Protein AF-A0A7J8T9L4-F1 (afdb_monomer_lite)

Structure (mmCIF, N/CA/C/O backbone):
data_AF-A0A7J8T9L4-F1
#
_entry.id   AF-A0A7J8T9L4-F1
#
loop_
_atom_site.group_PDB
_atom_site.id
_atom_site.type_symbol
_atom_site.label_atom_id
_atom_site.label_alt_id
_atom_site.label_comp_id
_atom_site.label_asym_id
_atom_site.label_entity_id
_atom_site.label_seq_id
_atom_site.pdbx_PDB_ins_code
_atom_site.Cartn_x
_atom_site.Cartn_y
_atom_site.Cartn_z
_atom_site.occupancy
_atom_site.B_iso_or_equiv
_atom_site.auth_seq_id
_atom_site.auth_comp_id
_atom_site.auth_asym_id
_atom_site.auth_atom_id
_atom_site.pdbx_PDB_model_num
ATOM 1 N N . MET A 1 1 ? 13.903 -12.293 -11.396 1.00 93.44 1 MET A N 1
ATOM 2 C CA . MET A 1 1 ? 13.762 -11.472 -10.177 1.00 93.44 1 MET A CA 1
ATOM 3 C C . MET A 1 1 ? 14.971 -10.563 -10.094 1.00 93.44 1 MET A C 1
ATOM 5 O O . MET A 1 1 ? 16.052 -11.029 -10.428 1.00 93.44 1 MET A O 1
ATOM 9 N N . LEU A 1 2 ? 14.788 -9.309 -9.687 1.00 97.12 2 LEU A N 1
ATOM 10 C CA . LEU A 1 2 ? 15.861 -8.354 -9.431 1.00 97.12 2 LEU A CA 1
ATOM 11 C C . LEU A 1 2 ? 15.636 -7.756 -8.045 1.00 97.12 2 LEU A C 1
ATOM 13 O O . LEU A 1 2 ? 14.543 -7.277 -7.745 1.00 97.12 2 LEU A O 1
ATOM 17 N N . THR A 1 3 ? 16.683 -7.781 -7.230 1.00 96.69 3 THR A N 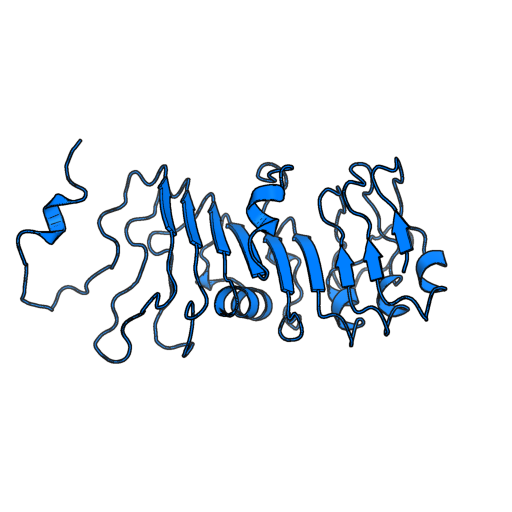1
ATOM 18 C CA . THR A 1 3 ? 16.685 -7.193 -5.895 1.00 96.69 3 THR A CA 1
ATOM 19 C C . THR A 1 3 ? 17.893 -6.285 -5.776 1.00 96.69 3 THR A C 1
ATOM 21 O O . THR A 1 3 ? 19.025 -6.741 -5.913 1.00 96.69 3 THR A O 1
ATOM 24 N N . ILE A 1 4 ? 17.635 -5.015 -5.498 1.00 95.06 4 ILE A N 1
ATOM 25 C CA . ILE A 1 4 ? 18.613 -4.025 -5.067 1.00 95.06 4 ILE A CA 1
ATOM 26 C C . ILE A 1 4 ? 18.181 -3.640 -3.655 1.00 95.06 4 ILE A C 1
ATOM 28 O O . ILE A 1 4 ? 17.033 -3.266 -3.437 1.00 95.06 4 ILE A O 1
ATOM 32 N N . ARG A 1 5 ? 19.051 -3.830 -2.668 1.00 89.19 5 ARG A N 1
ATOM 33 C CA . ARG A 1 5 ? 18.697 -3.632 -1.259 1.00 89.19 5 ARG A CA 1
ATOM 34 C C . ARG A 1 5 ? 19.859 -2.989 -0.532 1.00 89.19 5 ARG A C 1
ATOM 36 O O . ARG A 1 5 ? 21.004 -3.344 -0.810 1.00 89.19 5 ARG A O 1
ATOM 43 N N . ARG A 1 6 ? 19.567 -2.067 0.395 1.00 86.44 6 ARG A N 1
ATOM 44 C CA . ARG A 1 6 ? 20.582 -1.384 1.229 1.00 86.44 6 ARG A CA 1
ATOM 45 C C . ARG A 1 6 ? 21.739 -0.815 0.398 1.00 86.44 6 ARG A C 1
ATOM 47 O O . ARG A 1 6 ? 22.899 -0.909 0.777 1.00 86.44 6 ARG A O 1
ATOM 54 N N . SER A 1 7 ? 21.408 -0.305 -0.785 1.00 91.06 7 SER A N 1
ATOM 55 C CA . SER A 1 7 ? 22.370 0.246 -1.737 1.00 91.06 7 SER A CA 1
ATOM 56 C C . SER A 1 7 ? 22.242 1.762 -1.786 1.00 91.06 7 SER A C 1
ATOM 58 O O . SER A 1 7 ? 21.131 2.288 -1.737 1.00 91.06 7 SER A O 1
ATOM 60 N N . ASP A 1 8 ? 2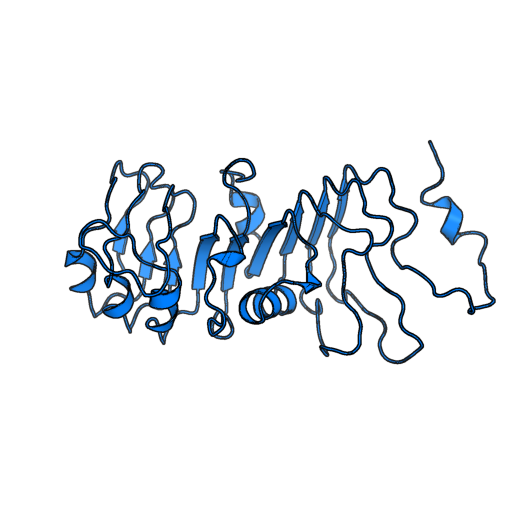3.370 2.442 -1.970 1.00 92.38 8 ASP A N 1
ATOM 61 C CA . ASP A 1 8 ? 23.483 3.904 -2.040 1.00 92.38 8 ASP A CA 1
ATOM 62 C C . ASP A 1 8 ? 23.097 4.484 -3.415 1.00 92.38 8 ASP A C 1
ATOM 64 O O . ASP A 1 8 ? 23.626 5.506 -3.849 1.00 92.38 8 ASP A O 1
ATOM 68 N N . ILE A 1 9 ? 22.185 3.818 -4.128 1.00 95.19 9 ILE A N 1
ATOM 69 C CA . ILE A 1 9 ? 21.701 4.302 -5.421 1.00 95.19 9 ILE A CA 1
ATOM 70 C C . ILE A 1 9 ? 20.824 5.540 -5.214 1.00 95.19 9 ILE A C 1
ATOM 72 O O . ILE A 1 9 ? 19.922 5.520 -4.384 1.00 95.19 9 ILE A O 1
ATOM 76 N N . ASP A 1 10 ? 21.078 6.599 -5.979 1.00 95.06 10 ASP A N 1
ATOM 77 C CA . ASP A 1 10 ? 20.258 7.821 -5.971 1.00 95.06 10 ASP A CA 1
ATOM 78 C C . ASP A 1 10 ? 19.175 7.793 -7.064 1.00 95.06 10 ASP A C 1
ATOM 80 O O . ASP A 1 10 ? 18.059 8.287 -6.883 1.00 95.06 10 ASP A O 1
ATOM 84 N N . ILE A 1 11 ? 19.486 7.132 -8.187 1.00 95.06 11 ILE A N 1
ATOM 85 C CA . ILE A 1 11 ? 18.633 7.047 -9.373 1.00 95.06 11 ILE A CA 1
ATOM 86 C C . ILE A 1 11 ? 18.512 5.589 -9.829 1.00 95.06 11 ILE A C 1
ATOM 88 O O . ILE A 1 11 ? 19.520 4.919 -10.061 1.00 95.06 11 ILE A O 1
ATOM 92 N N . LEU A 1 12 ? 17.283 5.108 -10.026 1.00 96.31 12 LEU A N 1
ATOM 93 C CA . LEU A 1 12 ? 17.000 3.887 -10.770 1.00 96.31 12 LEU A CA 1
ATOM 94 C C . LEU A 1 12 ? 17.011 4.214 -12.273 1.00 96.31 12 LEU A C 1
ATOM 96 O O . LEU A 1 12 ? 16.161 4.985 -12.745 1.00 96.31 12 LEU A O 1
ATOM 100 N N . PRO A 1 13 ? 17.965 3.666 -13.040 1.00 93.56 13 PRO A N 1
ATOM 101 C CA . PRO A 1 13 ? 18.197 4.086 -14.412 1.00 93.56 13 PRO A CA 1
ATOM 102 C C . PRO A 1 13 ? 17.180 3.455 -15.381 1.00 93.56 13 PRO A C 1
ATOM 104 O O . PRO A 1 13 ? 16.634 2.375 -15.133 1.00 93.56 13 PRO A O 1
ATOM 107 N N . LYS A 1 14 ? 16.926 4.119 -16.516 1.00 94.62 14 LYS A N 1
ATOM 108 C CA . LYS A 1 14 ? 15.930 3.700 -17.529 1.00 94.62 14 LYS A CA 1
ATOM 109 C C . LYS A 1 14 ? 16.208 2.317 -18.133 1.00 94.62 14 LYS A C 1
ATOM 111 O O . LYS A 1 14 ? 15.297 1.669 -18.652 1.00 94.62 14 LYS A O 1
ATOM 116 N N . GLU A 1 15 ? 17.457 1.866 -18.072 1.00 95.69 15 GLU A N 1
ATOM 117 C CA . GLU A 1 15 ? 17.949 0.574 -18.550 1.00 95.69 15 GLU A CA 1
ATOM 118 C C . GLU A 1 15 ? 17.289 -0.593 -17.807 1.00 95.69 15 GLU A C 1
ATOM 120 O O . GLU A 1 15 ? 17.109 -1.657 -18.396 1.00 95.69 15 GLU A O 1
ATOM 125 N N . ILE A 1 16 ? 16.811 -0.387 -16.572 1.00 96.25 16 ILE A N 1
ATOM 126 C CA . ILE A 1 16 ? 16.007 -1.385 -15.848 1.00 96.25 16 ILE A CA 1
ATOM 127 C C . ILE A 1 16 ? 14.759 -1.783 -16.645 1.00 96.25 16 ILE A C 1
ATOM 129 O O . ILE A 1 16 ? 14.372 -2.951 -16.638 1.00 96.25 16 ILE A O 1
ATOM 133 N N . GLY A 1 17 ? 14.184 -0.860 -17.423 1.00 95.12 17 GLY A N 1
ATOM 134 C CA . GLY A 1 17 ? 13.060 -1.147 -18.314 1.00 95.12 17 GLY A CA 1
ATOM 135 C C . GLY A 1 17 ? 13.384 -2.119 -19.460 1.00 95.12 17 GLY A C 1
ATOM 136 O O . GLY A 1 17 ? 12.472 -2.588 -20.130 1.00 95.12 17 GLY A O 1
ATOM 137 N N . GLN A 1 18 ? 14.656 -2.457 -19.709 1.00 96.94 18 GLN A N 1
ATOM 138 C CA . GLN A 1 18 ? 15.037 -3.490 -20.685 1.00 96.94 18 GLN A CA 1
ATOM 139 C C . GLN A 1 18 ? 14.824 -4.912 -20.145 1.00 96.94 18 GLN A C 1
ATOM 141 O O . GLN A 1 18 ? 14.785 -5.872 -20.917 1.00 96.94 18 GLN A O 1
ATOM 146 N N . LEU A 1 19 ? 14.631 -5.067 -18.832 1.00 97.38 19 LEU A N 1
ATOM 147 C CA . LEU A 1 19 ? 14.374 -6.349 -18.179 1.00 97.38 19 LEU A CA 1
ATOM 148 C C . LEU A 1 19 ? 12.906 -6.779 -18.357 1.00 97.38 19 LEU A C 1
ATOM 150 O O . LEU A 1 19 ? 12.202 -7.068 -17.399 1.00 97.38 19 LEU A O 1
ATOM 154 N N . THR A 1 20 ? 12.420 -6.868 -19.594 1.00 95.81 20 THR A N 1
ATOM 155 C CA . THR A 1 20 ? 10.992 -7.079 -19.925 1.00 95.81 20 THR A CA 1
ATOM 156 C C . THR A 1 20 ? 10.402 -8.412 -19.442 1.00 95.81 20 THR A C 1
ATOM 158 O O . THR A 1 20 ? 9.186 -8.586 -19.386 1.00 95.81 20 THR A O 1
ATOM 161 N N . LYS A 1 21 ? 11.249 -9.384 -19.076 1.00 97.50 21 LYS A N 1
ATOM 162 C CA . LYS A 1 21 ? 10.841 -10.670 -18.476 1.00 97.50 21 LYS A CA 1
ATOM 163 C C . LYS A 1 21 ? 10.782 -10.629 -16.943 1.00 97.50 21 LYS A C 1
ATOM 165 O O . LYS A 1 21 ? 10.542 -11.664 -16.320 1.00 97.50 21 LYS A O 1
ATOM 170 N N . LEU A 1 22 ? 11.061 -9.480 -16.330 1.00 98.19 22 LEU A N 1
ATOM 171 C CA . LEU A 1 22 ? 11.120 -9.329 -14.885 1.00 98.19 22 LEU A CA 1
ATOM 172 C C . LEU A 1 22 ? 9.724 -9.458 -14.268 1.00 98.19 22 LEU A C 1
ATOM 174 O O . LEU A 1 22 ? 8.805 -8.748 -14.654 1.00 98.19 22 LEU A O 1
ATOM 178 N N . LYS A 1 23 ? 9.601 -10.360 -13.291 1.00 98.44 23 LYS A N 1
ATOM 179 C CA . LYS A 1 23 ? 8.376 -10.577 -12.503 1.00 98.44 23 LYS A CA 1
ATOM 180 C C . LYS A 1 23 ? 8.412 -9.936 -11.116 1.00 98.44 23 LYS A C 1
ATOM 182 O O . LYS A 1 23 ? 7.375 -9.614 -10.568 1.00 98.44 23 LYS A O 1
ATOM 187 N N . ARG A 1 24 ? 9.605 -9.725 -10.558 1.00 98.62 24 ARG A N 1
ATOM 188 C CA . ARG A 1 24 ? 9.795 -9.116 -9.236 1.00 98.62 24 ARG A CA 1
ATOM 189 C C . ARG A 1 24 ? 10.906 -8.089 -9.290 1.00 98.62 24 ARG A C 1
ATOM 191 O O . ARG A 1 24 ? 12.008 -8.436 -9.736 1.00 98.62 24 ARG A O 1
ATOM 198 N N . LEU A 1 25 ? 10.611 -6.891 -8.796 1.00 98.31 25 LEU A N 1
ATOM 199 C CA . LEU A 1 25 ? 11.558 -5.806 -8.575 1.00 98.31 25 LEU A CA 1
ATOM 200 C C . LEU A 1 25 ? 11.482 -5.369 -7.112 1.00 98.31 25 LEU A C 1
ATOM 202 O O . LEU A 1 25 ? 10.467 -4.846 -6.663 1.00 98.31 25 LEU A O 1
ATOM 206 N N . SER A 1 26 ? 12.571 -5.577 -6.378 1.00 97.44 26 SER A N 1
ATOM 207 C CA . SER A 1 26 ? 12.715 -5.104 -5.003 1.00 97.44 26 SER A CA 1
ATOM 208 C C . SER A 1 26 ? 13.780 -4.021 -4.928 1.00 97.44 26 SER A C 1
ATOM 210 O O . SER A 1 26 ? 14.921 -4.274 -5.303 1.00 97.44 26 SER A O 1
ATOM 212 N N . LEU A 1 27 ? 13.406 -2.866 -4.385 1.00 96.50 27 LEU A N 1
ATOM 213 C CA . LEU A 1 27 ? 14.236 -1.694 -4.084 1.00 96.50 27 LEU A CA 1
ATOM 214 C C . LEU A 1 27 ? 14.214 -1.362 -2.580 1.00 96.50 27 LEU A C 1
ATOM 216 O O . LEU A 1 27 ? 14.537 -0.246 -2.180 1.00 96.50 27 LEU A O 1
ATOM 220 N N . ARG A 1 28 ? 13.782 -2.319 -1.745 1.00 91.62 28 ARG A N 1
ATOM 221 C CA . ARG A 1 28 ? 13.619 -2.131 -0.300 1.00 91.62 28 ARG A CA 1
ATOM 222 C C . ARG A 1 28 ? 14.893 -1.604 0.356 1.00 91.62 28 ARG A C 1
ATOM 224 O O . ARG A 1 28 ? 15.995 -2.071 0.053 1.00 91.62 28 ARG A O 1
ATOM 231 N N . SER A 1 29 ? 14.733 -0.706 1.321 1.00 91.25 29 SER A N 1
ATOM 232 C CA . SER A 1 29 ? 15.832 -0.162 2.132 1.00 91.25 29 SER A CA 1
ATOM 233 C C . SER A 1 29 ? 16.907 0.562 1.303 1.00 91.25 29 SER A C 1
ATOM 235 O O . SER A 1 29 ? 18.065 0.642 1.714 1.00 91.25 29 SER A O 1
ATOM 237 N N . CYS A 1 30 ? 16.574 1.047 0.104 1.00 93.94 30 CYS A N 1
ATOM 238 C CA . CYS A 1 30 ? 17.425 1.952 -0.668 1.00 93.94 30 CYS A CA 1
ATOM 239 C C . CYS A 1 30 ? 17.118 3.396 -0.256 1.00 93.94 30 CYS A C 1
ATOM 241 O O . CYS A 1 30 ? 16.520 4.160 -1.007 1.00 93.94 30 CYS A O 1
ATOM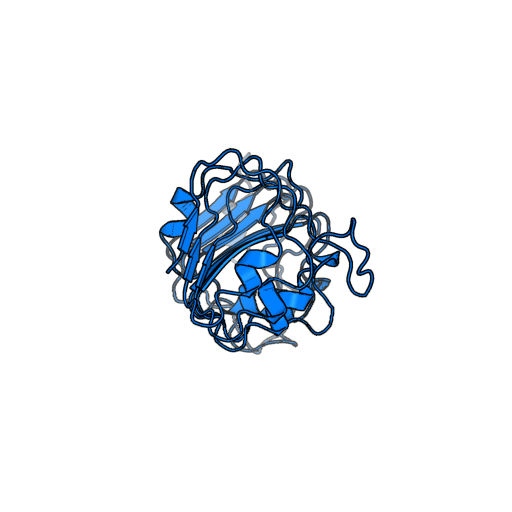 243 N N . TYR A 1 31 ? 17.540 3.769 0.953 1.00 91.00 31 TYR A N 1
ATOM 244 C CA . TYR A 1 31 ? 17.187 5.041 1.593 1.00 91.00 31 TYR A CA 1
ATOM 245 C C . TYR A 1 31 ? 17.586 6.284 0.779 1.00 91.00 31 TYR A C 1
ATOM 247 O O . TYR A 1 31 ? 16.911 7.310 0.849 1.00 91.00 31 TYR A O 1
ATOM 255 N N . LYS A 1 32 ? 18.664 6.191 -0.016 1.00 93.31 32 LYS A N 1
ATOM 256 C CA . LYS A 1 32 ? 19.144 7.272 -0.892 1.00 93.31 32 LYS A CA 1
ATOM 257 C C . LYS A 1 32 ? 18.429 7.336 -2.241 1.00 93.31 32 LYS A C 1
ATOM 259 O O . LYS A 1 32 ? 18.612 8.317 -2.945 1.00 93.31 32 LYS A O 1
ATOM 264 N N . LEU A 1 33 ? 17.611 6.340 -2.595 1.00 95.06 33 LEU A N 1
ATOM 265 C CA . LEU A 1 33 ? 16.910 6.325 -3.874 1.00 95.06 33 LEU A CA 1
ATOM 266 C C . LEU A 1 33 ? 15.836 7.407 -3.873 1.00 95.06 33 LEU A C 1
ATOM 268 O O . LEU A 1 33 ? 14.811 7.258 -3.210 1.00 95.06 33 LEU A O 1
ATOM 272 N N . ARG A 1 34 ? 16.078 8.472 -4.637 1.00 93.38 34 ARG A N 1
ATOM 273 C CA . ARG A 1 34 ? 15.148 9.593 -4.819 1.00 93.38 34 ARG A CA 1
ATOM 274 C C . ARG A 1 34 ? 14.433 9.530 -6.150 1.00 93.38 34 ARG A C 1
ATOM 276 O O . ARG A 1 34 ? 13.276 9.937 -6.265 1.00 93.38 34 ARG A O 1
ATOM 283 N N . ARG A 1 35 ? 15.114 9.010 -7.173 1.00 93.81 35 ARG A N 1
ATOM 284 C CA . ARG A 1 35 ? 14.617 9.067 -8.543 1.00 93.81 35 ARG A CA 1
ATOM 285 C C . ARG A 1 35 ? 14.449 7.697 -9.173 1.00 93.81 35 ARG A C 1
ATOM 287 O O . ARG A 1 35 ? 15.352 6.875 -9.157 1.00 93.81 35 ARG A O 1
ATOM 294 N N . ILE A 1 36 ? 13.299 7.470 -9.788 1.00 95.38 36 ILE A N 1
ATOM 295 C CA . ILE A 1 36 ? 13.042 6.397 -10.736 1.00 95.38 36 ILE A CA 1
ATOM 296 C C . ILE A 1 36 ? 12.864 7.047 -12.100 1.00 95.38 36 ILE A C 1
ATOM 298 O O . ILE A 1 36 ? 11.962 7.859 -12.289 1.00 95.38 36 ILE A O 1
ATOM 302 N N . SER A 1 37 ? 13.730 6.697 -13.052 1.00 94.31 37 SER A N 1
ATOM 303 C CA . SER A 1 37 ? 13.658 7.269 -14.399 1.00 94.31 37 SER A CA 1
ATOM 304 C C . SER A 1 37 ? 12.258 7.065 -15.005 1.00 94.31 37 SER A C 1
ATOM 306 O O . SER A 1 37 ? 11.717 5.958 -14.905 1.00 94.31 37 SER A O 1
ATOM 308 N N . PRO A 1 38 ? 11.672 8.084 -15.656 1.00 92.81 38 PRO A N 1
ATOM 309 C CA . PRO A 1 38 ? 10.332 7.977 -16.215 1.00 92.81 38 PRO A CA 1
ATOM 310 C C . PRO A 1 38 ? 10.279 6.921 -17.327 1.00 92.81 38 PRO A C 1
ATOM 312 O O . PRO A 1 38 ? 11.226 6.737 -18.101 1.00 92.81 38 PRO A O 1
ATOM 315 N N . GLY A 1 39 ? 9.162 6.207 -17.404 1.00 92.00 39 GLY A N 1
ATOM 316 C CA . GLY A 1 39 ? 8.909 5.144 -18.375 1.00 92.00 39 GLY A CA 1
ATOM 317 C C . GLY A 1 39 ? 9.537 3.790 -18.031 1.00 92.00 39 GLY A C 1
ATOM 318 O O . GLY A 1 39 ? 9.460 2.870 -18.854 1.00 92.00 39 GLY A O 1
ATOM 319 N N . VAL A 1 40 ? 10.169 3.637 -16.858 1.00 94.69 40 VAL A N 1
ATOM 320 C CA . VAL A 1 40 ? 10.690 2.338 -16.396 1.00 94.69 40 VAL A CA 1
ATOM 321 C C . VAL A 1 40 ? 9.545 1.347 -16.224 1.00 94.69 40 VAL A C 1
ATOM 323 O O . VAL A 1 40 ? 9.605 0.253 -16.790 1.00 94.69 40 VAL A O 1
ATOM 326 N N . PHE A 1 41 ? 8.486 1.722 -15.503 1.00 95.25 41 PHE A N 1
ATOM 327 C CA . PHE A 1 41 ? 7.386 0.803 -15.206 1.00 95.25 41 PHE A CA 1
ATOM 328 C C . PHE A 1 41 ? 6.557 0.485 -16.454 1.00 95.25 41 PHE A C 1
ATOM 330 O O . PHE A 1 41 ? 6.159 -0.663 -16.641 1.00 95.25 41 PHE A O 1
ATOM 337 N N . CYS A 1 42 ? 6.429 1.432 -17.388 1.00 93.88 42 CYS A N 1
ATOM 338 C CA . CYS A 1 42 ? 5.758 1.214 -18.675 1.00 93.88 42 CYS A CA 1
ATOM 339 C C . CYS A 1 42 ? 6.329 0.048 -19.504 1.00 93.88 42 CYS A C 1
ATOM 341 O O . CYS A 1 42 ? 5.627 -0.510 -20.346 1.00 93.88 42 CYS A O 1
ATOM 343 N N . LYS A 1 43 ? 7.596 -0.331 -19.290 1.00 95.75 43 LYS A N 1
ATOM 344 C CA . LYS A 1 43 ? 8.259 -1.423 -20.026 1.00 95.75 43 LYS A CA 1
ATOM 345 C C . LYS A 1 43 ? 8.221 -2.770 -19.299 1.00 95.75 43 LYS A C 1
ATOM 347 O O . LYS A 1 43 ? 8.567 -3.794 -19.888 1.00 95.75 43 LYS A O 1
ATOM 352 N N . LEU A 1 44 ? 7.800 -2.791 -18.036 1.00 96.88 44 LEU A N 1
ATOM 353 C CA . LEU A 1 44 ? 7.810 -3.974 -17.174 1.00 96.88 44 LEU A CA 1
ATOM 354 C C . LEU A 1 44 ? 6.414 -4.610 -17.072 1.00 96.88 44 LEU A C 1
ATOM 356 O O . LEU A 1 44 ? 5.948 -4.940 -15.989 1.00 96.88 44 LEU A O 1
ATOM 360 N N . SER A 1 45 ? 5.737 -4.831 -18.202 1.00 94.69 45 SER A N 1
ATOM 361 C CA . SER A 1 45 ? 4.345 -5.328 -18.236 1.00 94.69 45 SER A CA 1
ATOM 362 C C . SER A 1 45 ? 4.123 -6.700 -17.577 1.00 94.69 45 SER A C 1
ATOM 364 O O . SER A 1 45 ? 2.996 -7.045 -17.228 1.00 94.69 45 SER A O 1
ATOM 366 N N . ARG A 1 46 ? 5.193 -7.486 -17.386 1.00 97.25 46 ARG A N 1
ATOM 367 C CA . ARG A 1 46 ? 5.176 -8.799 -16.717 1.00 97.25 46 ARG A CA 1
ATOM 368 C C . ARG A 1 46 ? 5.477 -8.737 -15.218 1.00 97.25 46 ARG A C 1
ATOM 370 O O . ARG A 1 46 ? 5.587 -9.795 -14.601 1.00 97.25 46 ARG A O 1
ATOM 377 N N . LEU A 1 47 ? 5.662 -7.543 -14.656 1.00 98.50 47 LEU A N 1
ATOM 378 C CA . LEU A 1 47 ? 5.953 -7.382 -13.238 1.00 98.50 47 LEU A CA 1
ATOM 379 C C . LEU A 1 47 ? 4.723 -7.773 -12.412 1.00 98.50 47 LEU A C 1
ATOM 381 O O . LEU A 1 47 ? 3.633 -7.250 -12.626 1.00 98.50 47 LEU A O 1
ATOM 385 N N . GLU A 1 48 ? 4.928 -8.705 -11.493 1.00 98.56 48 GLU A N 1
ATOM 386 C CA . GLU A 1 48 ? 3.931 -9.252 -10.568 1.00 98.56 48 GLU A CA 1
ATOM 387 C C . GLU A 1 48 ? 4.106 -8.647 -9.168 1.00 98.56 48 GLU A C 1
ATOM 389 O O . GLU A 1 48 ? 3.130 -8.406 -8.462 1.00 98.56 48 GLU A O 1
ATOM 394 N N . GLU A 1 49 ? 5.349 -8.332 -8.792 1.00 98.62 49 GLU A N 1
ATOM 395 C CA . GLU A 1 49 ? 5.701 -7.851 -7.459 1.00 98.62 49 GLU A CA 1
ATOM 396 C C . GLU A 1 49 ? 6.643 -6.639 -7.524 1.00 98.62 49 GLU A C 1
ATOM 398 O O . GLU A 1 49 ? 7.711 -6.691 -8.154 1.00 98.62 49 GLU A O 1
ATOM 403 N N . LEU A 1 50 ? 6.264 -5.562 -6.836 1.00 98.31 50 LEU A N 1
ATOM 404 C CA . LEU A 1 50 ? 7.029 -4.321 -6.761 1.00 98.31 50 LEU A CA 1
ATOM 405 C C . LEU A 1 50 ? 7.183 -3.864 -5.309 1.00 98.31 50 LEU A C 1
ATOM 407 O O . LEU A 1 50 ? 6.199 -3.601 -4.622 1.00 98.31 50 LEU A O 1
ATOM 411 N N . TYR A 1 51 ? 8.428 -3.708 -4.865 1.00 96.69 51 TYR A N 1
ATOM 412 C CA . TYR A 1 51 ? 8.744 -3.254 -3.513 1.00 96.69 51 TYR A CA 1
ATOM 413 C C . TYR A 1 51 ? 9.642 -2.019 -3.566 1.00 96.69 51 TYR A C 1
ATOM 415 O O . TYR A 1 51 ? 10.794 -2.118 -3.979 1.00 96.69 51 TYR A O 1
ATOM 423 N N . VAL A 1 52 ? 9.121 -0.863 -3.159 1.00 95.06 52 VAL A N 1
ATOM 424 C CA . VAL A 1 52 ? 9.795 0.455 -3.174 1.00 95.06 52 VAL A CA 1
ATOM 425 C C . VAL A 1 52 ? 9.682 1.139 -1.802 1.00 95.06 52 VAL A C 1
ATOM 427 O O . VAL A 1 52 ? 9.861 2.345 -1.668 1.00 95.06 52 VAL A O 1
ATOM 430 N N . ASN A 1 53 ? 9.358 0.379 -0.758 1.00 90.88 53 ASN A N 1
ATOM 431 C CA . ASN A 1 53 ? 9.302 0.886 0.606 1.00 90.88 53 ASN A CA 1
ATOM 432 C C . ASN A 1 53 ? 10.709 1.138 1.176 1.00 90.88 53 ASN A C 1
ATOM 434 O O . ASN A 1 53 ? 11.690 0.557 0.701 1.00 90.88 53 ASN A O 1
ATOM 438 N N . GLU A 1 54 ? 10.795 1.962 2.223 1.00 88.88 54 GLU A N 1
ATOM 439 C CA . GLU A 1 54 ? 12.069 2.379 2.827 1.00 88.88 54 GLU A CA 1
ATOM 440 C C . GLU A 1 54 ? 12.998 3.052 1.792 1.00 88.88 54 GLU A C 1
ATOM 442 O O . GLU A 1 54 ? 14.210 2.820 1.751 1.00 88.88 54 GLU A O 1
ATOM 447 N N . THR A 1 55 ? 12.408 3.872 0.919 1.00 91.06 55 THR A N 1
ATOM 448 C CA . THR A 1 55 ? 13.112 4.701 -0.069 1.00 91.06 55 THR A CA 1
ATOM 449 C C . THR A 1 55 ? 12.686 6.158 0.083 1.00 91.06 55 THR A C 1
ATOM 451 O O . THR A 1 55 ? 11.700 6.455 0.752 1.00 91.06 55 THR A O 1
ATOM 454 N N . SER A 1 56 ? 13.417 7.072 -0.551 1.00 90.19 56 SER A N 1
ATOM 455 C CA . SER A 1 56 ? 13.085 8.501 -0.562 1.00 90.19 56 SER A CA 1
ATOM 456 C C . SER A 1 56 ? 12.519 8.931 -1.919 1.00 90.19 56 SER A C 1
ATOM 458 O O . SER A 1 56 ? 12.778 10.048 -2.358 1.00 90.19 56 SER A O 1
ATOM 460 N N . VAL A 1 57 ? 11.813 8.038 -2.629 1.00 91.88 57 VAL A N 1
ATOM 461 C CA . VAL A 1 57 ? 11.361 8.296 -4.005 1.00 91.88 57 VAL A CA 1
ATOM 462 C C . VAL A 1 57 ? 10.362 9.454 -4.053 1.00 91.88 57 VAL A C 1
ATOM 464 O O . VAL A 1 57 ? 9.292 9.410 -3.447 1.00 91.88 57 VAL A O 1
ATOM 467 N N . GLU A 1 58 ? 10.697 10.473 -4.840 1.00 90.50 58 GLU A N 1
ATOM 468 C CA . GLU A 1 58 ? 9.907 11.695 -5.013 1.00 90.50 58 GLU A CA 1
ATOM 469 C C . GLU A 1 58 ? 9.020 11.584 -6.266 1.00 90.50 58 GLU A C 1
ATOM 471 O O . GLU A 1 58 ? 9.398 12.036 -7.344 1.00 90.50 58 GLU A O 1
ATOM 476 N N . TRP A 1 59 ? 7.872 10.909 -6.168 1.00 91.19 59 TRP A N 1
ATOM 477 C CA . TRP A 1 59 ? 6.988 10.639 -7.315 1.00 91.19 59 TRP A CA 1
ATOM 478 C C . TRP A 1 59 ? 6.652 11.893 -8.138 1.00 91.19 59 TRP A C 1
ATOM 480 O O . TRP A 1 59 ? 6.251 12.918 -7.591 1.00 91.19 59 TRP A O 1
ATOM 490 N N . GLY A 1 60 ? 6.796 11.783 -9.461 1.00 86.44 60 GLY A N 1
ATOM 491 C CA . GLY A 1 60 ? 6.543 12.879 -10.396 1.00 86.44 60 GLY A CA 1
ATOM 492 C C . GLY A 1 60 ? 5.056 13.145 -10.636 1.00 86.44 60 GLY A C 1
ATOM 493 O O . GLY A 1 60 ? 4.205 12.277 -10.414 1.00 86.44 60 GLY A O 1
ATOM 494 N N . GLU A 1 61 ? 4.751 14.343 -11.135 1.00 80.19 61 GLU A N 1
ATOM 495 C CA . GLU A 1 61 ? 3.401 14.728 -11.550 1.00 80.19 61 GLU A CA 1
ATOM 496 C C . GLU A 1 61 ? 2.967 14.008 -12.837 1.00 80.19 61 GLU A C 1
ATOM 498 O O . GLU A 1 61 ? 3.772 13.668 -13.708 1.00 80.19 61 GLU A O 1
ATOM 503 N N . GLU A 1 62 ? 1.663 13.774 -12.969 1.00 74.25 62 GLU A N 1
ATOM 504 C CA . GLU A 1 62 ? 1.083 13.175 -14.170 1.00 74.25 62 GLU A CA 1
ATOM 505 C C . GLU A 1 62 ? 1.216 14.123 -15.377 1.00 74.25 62 GLU A C 1
ATOM 507 O O . GLU A 1 62 ? 1.004 15.327 -15.268 1.00 74.25 62 GLU A O 1
ATOM 512 N N . GLY A 1 63 ? 1.554 13.583 -16.554 1.00 63.50 63 GLY A N 1
ATOM 513 C CA . GLY A 1 63 ? 1.592 14.348 -17.810 1.00 63.50 63 GLY A CA 1
ATOM 514 C C . GLY A 1 63 ? 2.837 15.219 -18.029 1.00 63.50 63 GLY A C 1
ATOM 515 O O . GLY A 1 63 ? 3.016 15.742 -19.128 1.00 63.50 63 GLY A O 1
ATOM 516 N N . HIS A 1 64 ? 3.735 15.321 -17.046 1.00 59.75 64 HIS A N 1
ATOM 517 C CA . HIS A 1 64 ? 4.995 16.058 -17.157 1.00 59.75 64 HIS A CA 1
ATOM 518 C C . HIS A 1 64 ? 6.195 15.107 -17.251 1.00 59.75 64 HIS A C 1
ATOM 520 O O . HIS A 1 64 ? 6.822 14.775 -16.251 1.00 59.75 64 HIS A O 1
ATOM 526 N N . SER A 1 65 ? 6.548 14.680 -18.469 1.00 61.47 65 SER A N 1
ATOM 527 C CA . SER A 1 65 ? 7.751 13.872 -18.711 1.00 61.47 65 SER A CA 1
ATOM 528 C C . SER A 1 65 ? 8.876 14.714 -19.323 1.00 61.47 65 SER A C 1
ATOM 530 O O . SER A 1 65 ? 8.985 14.829 -20.545 1.00 61.47 65 SER A O 1
ATOM 532 N N . SER A 1 66 ? 9.725 15.307 -18.485 1.00 65.75 66 SER A N 1
ATOM 533 C CA . SER A 1 66 ? 11.028 15.850 -18.900 1.00 65.75 66 SER A CA 1
ATOM 534 C C . SER A 1 66 ? 12.151 14.872 -18.536 1.00 65.75 66 SER A C 1
ATOM 536 O O . SER A 1 66 ? 11.964 13.962 -17.730 1.00 65.75 66 SER A O 1
ATOM 538 N N . GLN A 1 67 ? 13.353 15.051 -19.083 1.00 62.78 67 GLN A N 1
ATOM 539 C CA . GLN A 1 67 ? 14.505 14.205 -18.735 1.00 62.78 67 GLN A CA 1
ATOM 540 C C . GLN A 1 67 ? 14.933 14.343 -17.257 1.00 62.78 67 GLN A C 1
ATOM 542 O O . GLN A 1 67 ? 15.636 13.486 -16.721 1.00 62.78 67 GLN A O 1
ATOM 547 N N . GLU A 1 68 ? 14.473 15.402 -16.591 1.00 70.25 68 GLU A N 1
ATOM 548 C CA . GLU A 1 68 ? 14.694 15.678 -15.171 1.00 70.25 68 GLU A CA 1
ATOM 549 C C . GLU A 1 68 ? 13.525 15.224 -14.284 1.00 70.25 68 GLU A C 1
ATOM 551 O O . GLU A 1 68 ? 13.691 15.101 -13.073 1.00 70.25 68 GLU A O 1
ATOM 556 N N . SER A 1 69 ? 12.368 14.917 -14.878 1.00 82.81 69 SER A N 1
ATOM 557 C CA . SER A 1 69 ? 11.195 14.430 -14.148 1.00 82.81 69 SER A CA 1
ATOM 558 C C . SER A 1 69 ? 11.417 13.037 -13.554 1.00 82.81 69 SER A C 1
ATOM 560 O O . SER A 1 69 ? 12.257 12.259 -14.023 1.00 82.81 69 SER A O 1
ATOM 562 N N . ASN A 1 70 ? 10.659 12.737 -12.501 1.00 90.12 70 ASN A N 1
ATOM 563 C CA . ASN A 1 70 ? 10.608 11.413 -11.903 1.00 90.12 70 ASN A CA 1
ATOM 564 C C . ASN A 1 70 ? 9.446 10.599 -12.473 1.00 90.12 70 ASN A C 1
ATOM 566 O O . ASN A 1 70 ? 8.485 11.157 -12.999 1.00 90.12 70 ASN A O 1
ATOM 570 N N . SER A 1 71 ? 9.509 9.278 -12.327 1.00 91.69 71 SER A N 1
ATOM 571 C CA . SER A 1 71 ? 8.372 8.414 -12.632 1.00 91.69 71 SER A CA 1
ATOM 572 C C . SER A 1 71 ? 7.146 8.830 -11.813 1.00 91.69 71 SER A C 1
ATOM 574 O O . SER A 1 71 ? 7.249 9.129 -10.619 1.00 91.69 71 SER A O 1
ATOM 576 N N . SER A 1 72 ? 5.986 8.870 -12.465 1.00 92.19 72 SER A N 1
ATOM 577 C CA . SER A 1 72 ? 4.711 9.171 -11.811 1.00 92.19 72 SER A CA 1
ATOM 578 C C . SER A 1 72 ? 4.016 7.882 -11.373 1.00 92.19 72 SER A C 1
ATOM 580 O O . SER A 1 72 ? 4.195 6.822 -11.980 1.00 92.19 72 SER A O 1
ATOM 582 N N . LEU A 1 73 ? 3.149 7.972 -10.361 1.00 92.44 73 LEU A N 1
ATOM 583 C CA . LEU A 1 73 ? 2.314 6.837 -9.943 1.00 92.44 73 LEU A CA 1
ATOM 584 C C . LEU A 1 73 ? 1.417 6.311 -11.077 1.00 92.44 73 LEU A C 1
ATOM 586 O O . LEU A 1 73 ? 1.047 5.138 -11.071 1.00 92.44 73 LEU A O 1
ATOM 590 N N . ALA A 1 74 ? 1.104 7.145 -12.076 1.00 91.12 74 ALA A N 1
ATOM 591 C CA . ALA A 1 74 ? 0.320 6.746 -13.240 1.00 91.12 74 ALA A CA 1
ATOM 592 C C . ALA A 1 74 ? 0.977 5.609 -14.037 1.00 91.12 74 ALA A C 1
ATOM 594 O O . ALA A 1 74 ? 0.266 4.787 -14.615 1.00 91.12 74 ALA A O 1
ATOM 595 N N . GLU A 1 75 ? 2.310 5.504 -14.037 1.00 93.19 75 GLU A N 1
ATOM 596 C CA . GLU A 1 75 ? 3.000 4.425 -14.749 1.00 93.19 75 GLU A CA 1
ATOM 597 C C . GLU A 1 75 ? 2.719 3.039 -14.158 1.00 93.19 75 GLU A C 1
ATOM 599 O O . GLU A 1 75 ? 2.810 2.040 -14.873 1.00 93.19 75 GLU A O 1
ATOM 604 N N . LEU A 1 76 ? 2.318 2.951 -12.883 1.00 93.69 76 LEU A N 1
ATOM 605 C CA . LEU A 1 76 ? 1.935 1.676 -12.276 1.00 93.69 76 LEU A CA 1
ATOM 606 C C . LEU A 1 76 ? 0.695 1.067 -12.962 1.00 93.69 76 LEU A C 1
ATOM 608 O O . LEU A 1 76 ? 0.536 -0.151 -12.940 1.00 93.69 76 LEU A O 1
ATOM 612 N N . ASN A 1 77 ? -0.128 1.863 -13.665 1.00 90.31 77 ASN A N 1
ATOM 613 C CA . ASN A 1 77 ? -1.236 1.345 -14.482 1.00 90.31 77 ASN A CA 1
ATOM 614 C C . ASN A 1 77 ? -0.758 0.455 -15.642 1.00 90.31 77 ASN A C 1
ATOM 616 O O . ASN A 1 77 ? -1.508 -0.407 -16.103 1.00 90.31 77 ASN A O 1
ATOM 620 N N . ALA A 1 78 ? 0.477 0.644 -16.116 1.00 92.12 78 ALA A N 1
ATOM 621 C CA . ALA A 1 78 ? 1.056 -0.182 -17.173 1.00 92.12 78 ALA A CA 1
ATOM 622 C C . ALA A 1 78 ? 1.464 -1.582 -16.677 1.00 92.12 78 ALA A C 1
ATOM 624 O O . ALA A 1 78 ? 1.662 -2.495 -17.483 1.00 92.12 78 ALA A O 1
ATOM 625 N N . LEU A 1 79 ? 1.566 -1.779 -15.358 1.00 95.12 79 LEU A N 1
ATOM 626 C CA . LEU A 1 79 ? 1.930 -3.051 -14.741 1.00 95.12 79 LEU A CA 1
ATOM 627 C C . LEU A 1 79 ? 0.695 -3.956 -14.649 1.00 95.12 79 LEU A C 1
ATOM 629 O O . LEU A 1 79 ? 0.088 -4.140 -13.595 1.00 95.12 79 LEU A O 1
ATOM 633 N N . SER A 1 80 ? 0.289 -4.524 -15.786 1.00 93.00 80 SER A N 1
ATOM 634 C CA . SER A 1 80 ? -0.965 -5.276 -15.895 1.00 93.00 80 SER A CA 1
ATOM 635 C C . SER A 1 80 ? -1.055 -6.501 -14.983 1.00 93.00 80 SER A C 1
ATOM 637 O O . SER A 1 80 ? -2.174 -6.876 -14.632 1.00 93.00 80 SER A O 1
ATOM 639 N N . CYS A 1 81 ? 0.091 -7.086 -14.620 1.00 96.69 81 CYS A N 1
ATOM 640 C CA . CYS A 1 81 ? 0.209 -8.288 -13.794 1.00 96.69 81 CYS A CA 1
ATOM 641 C C . CYS A 1 81 ? 0.507 -8.004 -12.314 1.00 96.69 81 CYS A C 1
ATOM 643 O O . CYS A 1 81 ? 0.700 -8.958 -11.568 1.00 96.69 81 CYS A O 1
ATOM 645 N N . LEU A 1 82 ? 0.571 -6.737 -11.888 1.00 97.81 82 LEU A N 1
ATOM 646 C CA . LEU A 1 82 ? 0.974 -6.381 -10.529 1.00 97.81 82 LEU A CA 1
ATOM 647 C C . LEU A 1 82 ? -0.071 -6.843 -9.505 1.00 97.81 82 LEU A C 1
ATOM 649 O O . LEU A 1 82 ? -1.202 -6.352 -9.502 1.00 97.81 82 LEU A O 1
ATOM 653 N N . THR A 1 83 ? 0.327 -7.759 -8.624 1.00 97.69 83 THR A N 1
ATOM 654 C CA . THR A 1 83 ? -0.514 -8.311 -7.552 1.00 97.69 83 THR A CA 1
ATOM 655 C C . THR A 1 83 ? 0.043 -8.047 -6.157 1.00 97.69 83 THR A C 1
ATOM 657 O O . THR A 1 83 ? -0.736 -8.090 -5.208 1.00 97.69 83 THR A O 1
ATOM 660 N N . ALA A 1 84 ? 1.339 -7.747 -6.016 1.00 98.06 84 ALA A N 1
ATOM 661 C CA . ALA A 1 84 ? 1.960 -7.382 -4.743 1.00 98.06 84 ALA A CA 1
ATOM 662 C C . ALA A 1 84 ? 2.671 -6.026 -4.835 1.00 98.06 84 ALA A C 1
ATOM 664 O O . ALA A 1 84 ? 3.528 -5.832 -5.703 1.00 98.06 84 ALA A O 1
ATOM 665 N N . LEU A 1 85 ? 2.341 -5.100 -3.931 1.00 97.94 85 LEU A N 1
ATOM 666 C CA . LEU A 1 85 ? 2.912 -3.751 -3.926 1.00 97.94 85 LEU A CA 1
ATOM 667 C C . LEU A 1 85 ? 3.285 -3.285 -2.518 1.00 97.94 85 LEU A C 1
ATOM 669 O O . LEU A 1 85 ? 2.435 -3.237 -1.635 1.00 97.94 85 LEU A O 1
ATOM 673 N N . GLU A 1 86 ? 4.527 -2.842 -2.334 1.00 96.06 86 GLU A N 1
ATOM 674 C CA . GLU A 1 86 ? 4.920 -2.081 -1.143 1.00 96.06 86 GLU A CA 1
ATOM 675 C C . GLU A 1 86 ? 5.507 -0.732 -1.531 1.00 96.06 86 GLU A C 1
ATOM 677 O O . GLU A 1 86 ? 6.466 -0.669 -2.303 1.00 96.06 86 GLU A O 1
ATOM 682 N N . ILE A 1 87 ? 4.921 0.350 -1.024 1.00 94.12 87 ILE A N 1
ATOM 683 C CA . ILE A 1 87 ? 5.221 1.706 -1.491 1.00 94.12 87 ILE A CA 1
ATOM 684 C C . ILE A 1 87 ? 4.854 2.762 -0.445 1.00 94.12 87 ILE A C 1
ATOM 686 O O . ILE A 1 87 ? 3.901 2.609 0.321 1.00 94.12 87 ILE A O 1
ATOM 690 N N . GLN A 1 88 ? 5.603 3.863 -0.464 1.00 91.38 88 GLN A N 1
ATOM 691 C CA . GLN A 1 88 ? 5.287 5.098 0.249 1.00 91.38 88 GLN A CA 1
ATOM 692 C C . GLN A 1 88 ? 4.793 6.147 -0.745 1.00 91.38 88 GLN A C 1
ATOM 694 O O . GLN A 1 88 ? 5.413 6.381 -1.785 1.00 91.38 88 GLN A O 1
ATOM 699 N N . ILE A 1 89 ? 3.664 6.767 -0.418 1.00 90.56 89 ILE A N 1
ATOM 700 C CA . ILE A 1 89 ? 3.016 7.812 -1.202 1.00 90.56 89 ILE A CA 1
ATOM 701 C C . ILE A 1 89 ? 2.953 9.062 -0.314 1.00 90.56 89 ILE A C 1
ATOM 703 O O . ILE A 1 89 ? 2.159 9.092 0.625 1.00 90.56 89 ILE A O 1
ATOM 707 N N . PRO A 1 90 ? 3.747 10.112 -0.585 1.00 85.88 90 PRO A N 1
ATOM 708 C CA . PRO A 1 90 ? 3.828 11.282 0.292 1.00 85.88 90 PRO A CA 1
ATOM 709 C C . PRO A 1 90 ? 2.507 12.054 0.410 1.00 85.88 90 PRO A C 1
ATOM 711 O O . PRO A 1 90 ? 2.284 12.769 1.381 1.00 85.88 90 PRO A O 1
ATOM 714 N N . ASN A 1 91 ? 1.621 11.947 -0.586 1.00 82.94 91 ASN A N 1
ATOM 715 C CA . ASN A 1 91 ? 0.350 12.662 -0.591 1.00 82.94 91 ASN A CA 1
ATOM 716 C C . ASN A 1 91 ? -0.710 11.916 -1.414 1.00 82.94 91 ASN A C 1
ATOM 718 O O . ASN A 1 91 ? -0.477 11.577 -2.568 1.00 82.94 91 ASN A O 1
ATOM 722 N N . ALA A 1 92 ? -1.919 11.723 -0.885 1.00 82.62 92 ALA A N 1
ATOM 723 C CA . ALA A 1 92 ? -3.005 11.101 -1.650 1.00 82.62 92 ALA A CA 1
ATOM 724 C C . ALA A 1 92 ? -3.357 11.867 -2.947 1.00 82.62 92 ALA A C 1
ATOM 726 O O . ALA A 1 92 ? -3.846 11.266 -3.901 1.00 82.62 92 ALA A O 1
ATOM 727 N N . LYS A 1 93 ? -3.084 13.180 -3.010 1.00 82.75 93 LYS A N 1
ATOM 728 C CA . LYS A 1 93 ? -3.351 14.037 -4.180 1.00 82.75 93 LYS A CA 1
ATOM 729 C C . LYS A 1 93 ? -2.521 13.678 -5.417 1.00 82.75 93 LYS A C 1
ATOM 731 O O . LYS A 1 93 ? -2.961 13.994 -6.516 1.00 82.75 93 LYS A O 1
ATOM 736 N N . ILE A 1 94 ? -1.359 13.033 -5.253 1.00 86.12 94 ILE A N 1
ATOM 737 C CA . ILE A 1 94 ? -0.514 12.619 -6.389 1.00 86.12 94 ILE A CA 1
ATOM 738 C C . ILE A 1 94 ? -0.981 11.307 -7.031 1.00 86.12 94 ILE A C 1
ATOM 740 O O . ILE A 1 94 ? -0.460 10.904 -8.067 1.00 86.12 94 ILE A O 1
ATOM 744 N N . ILE A 1 95 ? -1.960 10.626 -6.427 1.00 88.06 95 ILE A N 1
ATOM 745 C CA . ILE A 1 95 ? -2.573 9.436 -7.012 1.00 88.06 95 ILE A CA 1
ATOM 746 C C . ILE A 1 95 ? -3.540 9.896 -8.120 1.00 88.06 95 ILE A C 1
ATOM 748 O O . ILE A 1 95 ? -4.503 10.612 -7.814 1.00 88.06 95 ILE A O 1
ATOM 752 N N . PRO A 1 96 ? -3.343 9.476 -9.385 1.00 86.12 96 PRO A N 1
ATOM 753 C CA . PRO A 1 96 ? -4.187 9.900 -10.502 1.00 86.12 96 PRO A CA 1
ATOM 754 C C . PRO A 1 96 ? -5.664 9.551 -10.296 1.00 86.12 96 PRO A C 1
ATOM 756 O O . PRO A 1 96 ? -5.996 8.497 -9.752 1.00 86.12 96 PRO A O 1
ATOM 759 N N . LYS A 1 97 ? -6.585 10.391 -10.787 1.00 80.31 97 LYS A N 1
ATOM 760 C CA . LYS A 1 97 ? -8.039 10.203 -10.575 1.00 80.31 97 LYS A CA 1
ATOM 761 C C . LYS A 1 97 ? -8.586 8.883 -11.137 1.00 80.31 97 LYS A C 1
ATOM 763 O O . LYS A 1 97 ? -9.530 8.340 -10.575 1.00 80.31 97 LYS A O 1
ATOM 768 N N . GLY A 1 98 ? -8.010 8.385 -12.234 1.00 78.44 98 GLY A N 1
ATOM 769 C CA . GLY A 1 98 ? -8.383 7.110 -12.862 1.00 78.44 98 GLY A CA 1
ATOM 770 C C . GLY A 1 98 ? -7.584 5.899 -12.370 1.00 78.44 98 GLY A C 1
ATOM 771 O O . GLY A 1 98 ? -7.756 4.806 -12.904 1.00 78.44 98 GLY A O 1
ATOM 772 N N . PHE A 1 99 ? -6.685 6.081 -11.399 1.00 84.50 99 PHE A N 1
ATOM 773 C CA . PHE A 1 99 ? -5.830 5.018 -10.881 1.00 84.50 99 PHE A CA 1
ATOM 774 C C . PHE A 1 99 ? -6.603 4.085 -9.940 1.00 84.50 99 PHE A C 1
ATOM 776 O O . PHE A 1 99 ? -7.383 4.543 -9.102 1.00 84.50 99 PHE A O 1
ATOM 783 N N . SER A 1 100 ? -6.364 2.775 -10.045 1.00 84.44 100 SER A N 1
ATOM 784 C CA . SER A 1 100 ? -7.035 1.777 -9.210 1.00 84.44 100 SER A CA 1
ATOM 785 C C . SER A 1 100 ? -6.103 0.648 -8.772 1.00 84.44 100 SER A C 1
ATOM 787 O O . SER A 1 100 ? -5.343 0.105 -9.572 1.00 84.44 100 SER A O 1
ATOM 789 N N . PHE A 1 101 ? -6.214 0.260 -7.500 1.00 90.69 101 PHE A N 1
ATOM 790 C CA . PHE A 1 101 ? -5.438 -0.814 -6.871 1.00 90.69 101 PHE A CA 1
ATOM 791 C C . PHE A 1 101 ? -6.167 -2.174 -6.858 1.00 90.69 101 PHE A C 1
ATOM 793 O O . PHE A 1 101 ? -5.730 -3.098 -6.179 1.00 90.69 101 PHE A O 1
ATOM 800 N N . GLU A 1 102 ? -7.269 -2.329 -7.601 1.00 90.38 102 GLU A N 1
ATOM 801 C CA . GLU A 1 102 ? -8.138 -3.526 -7.559 1.00 90.38 102 GLU A CA 1
ATOM 802 C C . GLU A 1 102 ? -7.400 -4.859 -7.742 1.00 90.38 102 GLU A C 1
ATOM 804 O O . GLU A 1 102 ? -7.700 -5.847 -7.068 1.00 90.38 102 GLU A O 1
ATOM 809 N N . LYS A 1 103 ? -6.391 -4.876 -8.620 1.00 93.50 103 LYS A N 1
ATOM 810 C CA . LYS A 1 103 ? -5.617 -6.079 -8.961 1.00 93.50 103 LYS A CA 1
ATOM 811 C C . LYS A 1 103 ? -4.727 -6.581 -7.824 1.00 93.50 103 LYS A C 1
ATOM 813 O O . LYS A 1 103 ? -4.314 -7.740 -7.857 1.00 93.50 103 LYS A O 1
ATOM 818 N N . LEU A 1 104 ? -4.419 -5.730 -6.842 1.00 96.25 104 LEU A N 1
ATOM 819 C CA . LEU A 1 104 ? -3.527 -6.095 -5.749 1.00 96.25 104 LEU A CA 1
ATOM 820 C C . LEU A 1 104 ? -4.172 -7.164 -4.876 1.00 96.25 104 LEU A C 1
ATOM 822 O O . LEU A 1 104 ? -5.277 -6.985 -4.371 1.00 96.25 104 LEU A O 1
ATOM 826 N N . GLN A 1 105 ? -3.467 -8.271 -4.699 1.00 95.62 105 GLN A N 1
ATOM 827 C CA . GLN A 1 105 ? -3.819 -9.339 -3.770 1.00 95.62 105 GLN A CA 1
ATOM 828 C C . GLN A 1 105 ? -3.188 -9.084 -2.405 1.00 95.62 105 GLN A C 1
ATOM 830 O O . GLN A 1 105 ? -3.833 -9.318 -1.392 1.00 95.62 105 GLN A O 1
ATOM 835 N N . THR A 1 106 ? -1.958 -8.565 -2.389 1.00 96.62 106 THR A N 1
ATOM 836 C CA . THR A 1 106 ? -1.237 -8.187 -1.173 1.00 96.62 106 THR A CA 1
ATOM 837 C C . THR A 1 106 ? -0.647 -6.796 -1.338 1.00 96.62 106 THR A C 1
ATOM 839 O O . THR A 1 106 ? -0.288 -6.379 -2.446 1.00 96.62 106 THR A O 1
ATOM 842 N N . TYR A 1 107 ? -0.577 -6.038 -0.250 1.00 97.06 107 TYR A N 1
ATOM 843 C CA . TYR A 1 107 ? 0.031 -4.720 -0.279 1.00 97.06 107 TYR A CA 1
ATOM 844 C C . TYR A 1 107 ? 0.449 -4.221 1.100 1.00 97.06 107 TYR A C 1
ATOM 846 O O . TYR A 1 107 ? -0.179 -4.527 2.108 1.00 97.06 107 TYR A O 1
ATOM 854 N N . ILE A 1 108 ? 1.475 -3.374 1.117 1.00 95.69 108 ILE A N 1
ATOM 855 C CA . ILE A 1 108 ? 1.785 -2.507 2.255 1.00 95.69 108 ILE A CA 1
ATOM 856 C C . ILE A 1 108 ? 1.953 -1.092 1.713 1.00 95.69 108 ILE A C 1
ATOM 858 O O . ILE A 1 108 ? 2.946 -0.773 1.058 1.00 95.69 108 ILE A O 1
ATOM 862 N N . ILE A 1 109 ? 0.948 -0.250 1.926 1.00 94.38 109 ILE A N 1
ATOM 863 C CA . ILE A 1 109 ? 0.898 1.088 1.330 1.00 94.38 109 ILE A CA 1
ATOM 864 C C . ILE A 1 109 ? 0.790 2.109 2.443 1.00 94.38 109 ILE A C 1
ATOM 866 O O . ILE A 1 109 ? -0.162 2.091 3.222 1.00 94.38 109 ILE A O 1
ATOM 870 N N . PHE A 1 110 ? 1.762 3.013 2.505 1.00 92.19 110 PHE A N 1
ATOM 871 C CA . PHE A 1 110 ? 1.731 4.144 3.423 1.00 92.19 110 PHE A CA 1
ATOM 872 C C . PHE A 1 110 ? 1.433 5.407 2.623 1.00 92.19 110 PHE A C 1
ATOM 874 O O . PHE A 1 110 ? 2.146 5.715 1.669 1.00 92.19 110 PHE A O 1
ATOM 881 N N . ILE A 1 111 ? 0.376 6.126 2.992 1.00 90.00 111 ILE A N 1
ATOM 882 C CA . ILE A 1 111 ? -0.050 7.366 2.343 1.00 90.00 111 ILE A CA 1
ATOM 883 C C . ILE A 1 111 ? -0.020 8.488 3.376 1.00 90.00 111 ILE A C 1
ATOM 885 O O . ILE A 1 111 ? -0.793 8.457 4.329 1.00 90.00 111 ILE A O 1
ATOM 889 N N . GLY A 1 112 ? 0.853 9.473 3.181 1.00 86.19 112 GLY A N 1
ATOM 890 C CA . GLY A 1 112 ? 1.013 10.611 4.085 1.00 86.19 112 GLY A CA 1
ATOM 891 C C . GLY A 1 112 ? 2.414 11.213 4.055 1.00 86.19 112 GLY A C 1
ATOM 892 O O . GLY A 1 112 ? 3.335 10.633 3.473 1.00 86.19 112 GLY A O 1
ATOM 893 N N . GLU A 1 113 ? 2.564 12.384 4.675 1.00 73.38 113 GLU A N 1
ATOM 894 C CA . GLU A 1 113 ? 3.805 13.168 4.639 1.00 73.38 113 GLU A CA 1
ATOM 895 C C . GLU A 1 113 ? 5.012 12.405 5.211 1.00 73.38 113 GLU A C 1
ATOM 897 O O . GLU A 1 113 ? 4.888 11.581 6.119 1.00 73.38 113 GLU A O 1
ATOM 902 N N . SER A 1 114 ? 6.203 12.696 4.674 1.00 63.84 114 SER A N 1
ATOM 903 C CA . SER A 1 114 ? 7.443 11.970 4.980 1.00 63.84 114 SER A CA 1
ATOM 904 C C . SER A 1 114 ? 7.919 12.084 6.423 1.00 63.84 114 SER A C 1
ATOM 906 O O . SER A 1 114 ? 8.654 11.218 6.888 1.00 63.84 114 SER A O 1
ATOM 908 N N . SER A 1 115 ? 7.489 13.116 7.151 1.00 61.84 115 SER A N 1
ATOM 909 C CA . SER A 1 115 ? 7.761 13.266 8.585 1.00 61.84 115 SER A CA 1
ATOM 910 C C . SER A 1 115 ? 7.077 12.202 9.449 1.00 61.84 115 SER A C 1
ATOM 912 O O . SER A 1 115 ? 7.502 11.997 10.581 1.00 61.84 115 SER A O 1
ATOM 914 N N . HIS A 1 116 ? 6.063 11.505 8.923 1.00 57.53 116 HIS A N 1
ATOM 915 C CA . HIS A 1 116 ? 5.272 10.494 9.644 1.00 57.53 116 HIS A CA 1
ATOM 916 C C . HIS A 1 116 ? 5.600 9.060 9.216 1.00 57.53 116 HIS A C 1
ATOM 918 O O . HIS A 1 116 ? 4.874 8.104 9.530 1.00 57.53 116 HIS A O 1
ATOM 924 N N . TRP A 1 117 ? 6.670 8.892 8.437 1.00 66.69 117 TRP A N 1
ATOM 925 C CA . TRP A 1 117 ? 7.094 7.575 8.002 1.00 66.69 117 TRP A CA 1
ATOM 926 C C . TRP A 1 117 ? 7.770 6.865 9.159 1.00 66.69 117 TRP A C 1
ATOM 928 O O . TRP A 1 117 ? 8.847 7.248 9.611 1.00 66.69 117 TRP A O 1
ATOM 938 N N . ASP A 1 118 ? 7.116 5.799 9.601 1.00 63.81 118 ASP A N 1
ATOM 939 C CA . ASP A 1 118 ? 7.810 4.784 10.360 1.00 63.81 118 ASP A CA 1
ATOM 940 C C . ASP A 1 118 ? 8.754 4.074 9.386 1.00 63.81 118 ASP A C 1
ATOM 942 O O . ASP A 1 118 ? 8.326 3.543 8.351 1.00 63.81 118 ASP A O 1
ATOM 946 N N . TRP A 1 119 ? 10.053 4.177 9.651 1.00 66.81 119 TRP A N 1
ATOM 947 C CA . TRP A 1 119 ? 11.057 3.450 8.878 1.00 66.81 119 TRP A CA 1
ATOM 948 C C . TRP A 1 119 ? 11.095 1.978 9.291 1.00 66.81 119 TRP A C 1
ATOM 950 O O . TRP A 1 119 ? 11.659 1.169 8.553 1.00 66.81 119 TRP A O 1
ATOM 960 N N . ASP A 1 120 ? 10.459 1.631 10.414 1.00 69.31 120 ASP A N 1
ATOM 961 C CA . ASP A 1 120 ? 10.151 0.264 10.787 1.00 69.31 120 ASP A CA 1
ATOM 962 C C . ASP A 1 120 ? 8.853 -0.190 10.097 1.00 69.31 120 ASP A C 1
ATOM 964 O O . ASP A 1 120 ? 7.758 0.335 10.313 1.00 69.31 120 ASP A O 1
ATOM 968 N N . TRP A 1 121 ? 9.002 -1.153 9.189 1.00 78.25 121 TRP A N 1
ATOM 969 C CA . TRP A 1 121 ? 7.905 -1.761 8.434 1.00 78.25 121 TRP A CA 1
ATOM 970 C C . TRP A 1 121 ? 7.509 -3.120 9.006 1.00 78.25 121 TRP A C 1
ATOM 972 O O . TRP A 1 121 ? 6.617 -3.759 8.449 1.00 78.25 121 TRP A O 1
ATOM 982 N N . ASP A 1 122 ? 8.167 -3.601 10.062 1.00 80.00 122 ASP A N 1
ATOM 983 C CA . ASP A 1 122 ? 8.018 -4.985 10.508 1.00 80.00 122 ASP A CA 1
ATOM 984 C C . ASP A 1 122 ? 6.600 -5.252 11.027 1.00 80.00 122 ASP A C 1
ATOM 986 O O . ASP A 1 122 ? 5.983 -6.235 10.612 1.00 80.00 122 ASP A O 1
ATOM 990 N N . TRP A 1 123 ? 6.013 -4.310 11.774 1.00 83.38 123 TRP A N 1
ATOM 991 C CA . TRP A 1 123 ? 4.609 -4.384 12.213 1.00 83.38 123 TRP A CA 1
ATOM 992 C C . TRP A 1 123 ? 3.620 -4.484 11.039 1.00 83.38 123 TRP A C 1
ATOM 994 O O . TRP A 1 123 ? 2.557 -5.094 11.142 1.00 83.38 123 TRP A O 1
ATOM 1004 N N . ALA A 1 124 ? 3.958 -3.888 9.893 1.00 84.25 124 ALA A N 1
ATOM 1005 C CA . ALA A 1 124 ? 3.094 -3.869 8.722 1.00 84.25 124 ALA A CA 1
ATOM 1006 C C . ALA A 1 124 ? 3.151 -5.180 7.922 1.00 84.25 124 ALA A C 1
ATOM 1008 O O . ALA A 1 124 ? 2.257 -5.433 7.113 1.00 84.25 124 ALA A O 1
ATOM 1009 N N . ARG A 1 125 ? 4.188 -6.003 8.131 1.00 85.31 125 ARG A N 1
ATOM 1010 C CA . ARG A 1 125 ? 4.439 -7.257 7.398 1.00 85.31 125 ARG A CA 1
ATOM 1011 C C . ARG A 1 125 ? 3.762 -8.478 8.012 1.00 85.31 125 ARG A C 1
ATOM 1013 O O . ARG A 1 125 ? 3.764 -9.532 7.381 1.00 85.31 125 ARG A O 1
ATOM 1020 N N . GLU A 1 126 ? 3.184 -8.343 9.201 1.00 87.81 126 GLU A N 1
ATOM 1021 C CA . GLU A 1 126 ? 2.380 -9.396 9.836 1.00 87.81 126 GLU A CA 1
ATOM 1022 C C . GLU A 1 126 ? 1.076 -9.676 9.073 1.00 87.81 126 GLU A C 1
ATOM 1024 O O . GLU A 1 126 ? 0.507 -10.761 9.177 1.00 87.81 126 GLU A O 1
ATOM 1029 N N . TYR A 1 127 ? 0.638 -8.717 8.255 1.00 90.38 127 TYR A N 1
ATOM 1030 C CA . TYR A 1 127 ? -0.595 -8.776 7.484 1.00 90.38 127 TYR A CA 1
ATOM 1031 C C . TYR A 1 127 ? -0.296 -8.716 5.987 1.00 90.38 127 TYR A C 1
ATOM 1033 O O . TYR A 1 127 ? 0.663 -8.082 5.543 1.00 90.38 127 TYR A O 1
ATOM 1041 N N . SER A 1 128 ? -1.146 -9.355 5.186 1.00 90.75 128 SER A N 1
ATOM 1042 C CA . SER A 1 128 ? -0.989 -9.378 3.728 1.00 90.75 128 SER A CA 1
ATOM 1043 C C . SER A 1 128 ? -1.382 -8.049 3.083 1.00 90.75 128 SER A C 1
ATOM 1045 O O . SER A 1 128 ? -0.908 -7.728 1.992 1.00 90.75 128 SER A O 1
ATOM 1047 N N . SER A 1 129 ? -2.246 -7.285 3.753 1.00 95.81 129 SER A N 1
ATOM 1048 C CA . SER A 1 129 ? -2.852 -6.054 3.247 1.00 95.81 129 SER A CA 1
ATOM 1049 C C . SER A 1 129 ? -2.874 -4.976 4.330 1.00 95.81 129 SER A C 1
ATOM 1051 O O . SER A 1 129 ? -3.876 -4.793 5.025 1.00 95.81 129 SER A O 1
ATOM 1053 N N . THR A 1 130 ? -1.762 -4.250 4.458 1.00 95.38 130 THR A N 1
ATOM 1054 C CA . THR A 1 130 ? -1.603 -3.143 5.409 1.00 95.38 130 THR A CA 1
ATOM 1055 C C . THR A 1 130 ? -1.738 -1.792 4.710 1.00 95.38 130 THR A C 1
ATOM 1057 O O . THR A 1 130 ? -1.061 -1.504 3.719 1.00 95.38 130 THR A O 1
ATOM 1060 N N . LEU A 1 131 ? -2.587 -0.924 5.258 1.00 93.44 131 LEU A N 1
ATOM 1061 C CA . LEU A 1 131 ? -2.746 0.461 4.826 1.00 93.44 131 LEU A CA 1
ATOM 1062 C C . LEU A 1 131 ? -2.460 1.401 6.001 1.00 93.44 131 LEU A C 1
ATOM 1064 O O . LEU A 1 131 ? -3.188 1.382 6.990 1.00 93.44 131 LEU A O 1
ATOM 1068 N N . LYS A 1 132 ? -1.441 2.259 5.872 1.00 91.50 132 LYS A N 1
ATOM 1069 C CA . LYS A 1 132 ? -1.226 3.396 6.782 1.00 91.50 132 LYS A CA 1
ATOM 1070 C C . LYS A 1 132 ? -1.694 4.677 6.105 1.00 91.50 132 LYS A C 1
ATOM 1072 O O . LYS A 1 132 ? -1.221 4.998 5.017 1.00 91.50 132 LYS A O 1
ATOM 1077 N N . LEU A 1 133 ? -2.586 5.419 6.748 1.00 89.00 133 LEU A N 1
ATOM 1078 C CA . LEU A 1 133 ? -3.066 6.723 6.303 1.00 89.00 133 LEU A CA 1
ATOM 1079 C C . LEU A 1 133 ? -2.684 7.785 7.333 1.00 89.00 133 LEU A C 1
ATOM 1081 O O . LEU A 1 133 ? -3.209 7.786 8.439 1.00 89.00 133 LEU A O 1
ATOM 1085 N N . SER A 1 134 ? -1.804 8.705 6.952 1.00 86.88 134 SER A N 1
ATOM 1086 C CA . SER A 1 134 ? -1.554 9.959 7.664 1.00 86.88 134 SER A CA 1
ATOM 1087 C C . SER A 1 134 ? -2.053 11.090 6.771 1.00 86.88 134 SER A C 1
ATOM 1089 O O . SER A 1 134 ? -1.425 11.445 5.771 1.00 86.88 134 SER A O 1
ATOM 1091 N N . LEU A 1 135 ? -3.266 11.574 7.044 1.00 73.88 135 LEU A N 1
ATOM 1092 C CA . LEU A 1 135 ? -3.973 12.498 6.158 1.00 73.88 135 LEU A CA 1
ATOM 1093 C C . LEU A 1 135 ? -4.398 13.750 6.915 1.00 73.88 135 LEU A C 1
ATOM 1095 O O . LEU A 1 135 ? -5.263 13.706 7.783 1.00 73.88 135 LEU A O 1
ATOM 1099 N N . GLN A 1 136 ? -3.940 14.907 6.443 1.00 69.81 136 GLN A N 1
ATOM 1100 C CA . GLN A 1 136 ? -4.454 16.208 6.884 1.00 69.81 136 GLN A CA 1
ATOM 1101 C C . GLN A 1 136 ? -5.867 16.524 6.343 1.00 69.81 136 GLN A C 1
ATOM 1103 O O . GLN A 1 136 ? -6.338 17.658 6.438 1.00 69.81 136 GLN A O 1
ATOM 1108 N N . THR A 1 137 ? -6.546 15.554 5.729 1.00 67.12 137 THR A N 1
ATOM 1109 C CA . THR A 1 137 ? -7.853 15.717 5.081 1.00 67.12 137 THR A CA 1
ATOM 1110 C C . THR A 1 137 ? -8.786 14.578 5.457 1.00 67.12 137 THR A C 1
ATOM 1112 O O . THR A 1 137 ? -8.339 13.450 5.644 1.00 67.12 137 THR A O 1
ATOM 1115 N N . ASN A 1 138 ? -10.093 14.847 5.471 1.00 70.12 138 ASN A N 1
ATOM 1116 C CA . ASN A 1 138 ? -11.087 13.819 5.767 1.00 70.12 138 ASN A CA 1
ATOM 1117 C C . ASN A 1 138 ? -11.064 12.680 4.726 1.00 70.12 138 ASN A C 1
ATOM 1119 O O . ASN A 1 138 ? -10.969 12.929 3.521 1.00 70.12 138 ASN A O 1
ATOM 1123 N N . ILE A 1 139 ? -11.230 11.441 5.197 1.00 70.81 139 ILE A N 1
ATOM 1124 C CA . ILE A 1 139 ? -11.204 10.216 4.384 1.00 70.81 139 ILE A CA 1
ATOM 1125 C C . ILE A 1 139 ? -12.207 10.231 3.219 1.00 70.81 139 ILE A C 1
ATOM 1127 O O . ILE A 1 139 ? -11.963 9.628 2.176 1.00 70.81 139 ILE A O 1
ATOM 1131 N N . ARG A 1 140 ? -13.329 10.954 3.355 1.00 70.81 140 ARG A N 1
ATOM 1132 C CA . ARG A 1 140 ? -14.368 11.069 2.316 1.00 70.81 140 ARG A CA 1
ATOM 1133 C C . ARG A 1 140 ? -13.843 11.681 1.022 1.00 70.81 140 ARG A C 1
ATOM 1135 O O . ARG A 1 140 ? -14.373 11.375 -0.044 1.00 70.81 140 ARG A O 1
ATOM 1142 N N . PHE A 1 141 ? -12.791 12.494 1.108 1.00 74.56 141 PHE A N 1
ATOM 1143 C CA . PHE A 1 141 ? -12.149 13.128 -0.042 1.00 74.56 141 PHE A CA 1
ATOM 1144 C C . PHE A 1 141 ? -11.100 12.243 -0.726 1.00 74.56 141 PHE A C 1
ATOM 1146 O O . PHE A 1 141 ? -10.517 12.658 -1.728 1.00 74.56 141 PHE A O 1
A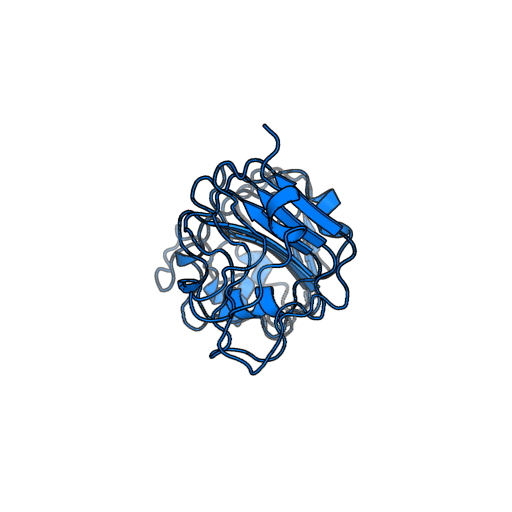TOM 1153 N N . LEU A 1 142 ? -10.850 11.032 -0.217 1.00 78.00 142 LEU A N 1
ATOM 1154 C CA . LEU A 1 142 ? -9.968 10.083 -0.883 1.00 78.00 142 LEU A CA 1
ATOM 1155 C C . LEU A 1 142 ? -10.577 9.596 -2.197 1.00 78.00 142 LEU A C 1
ATOM 1157 O O . LEU A 1 142 ? -11.779 9.332 -2.291 1.00 78.00 142 LEU A O 1
ATOM 1161 N N . ASN A 1 143 ? -9.713 9.447 -3.202 1.00 79.62 143 ASN A N 1
ATOM 1162 C CA . ASN A 1 143 ? -10.102 8.938 -4.509 1.00 79.62 143 ASN A CA 1
ATOM 1163 C C . ASN A 1 143 ? -10.534 7.460 -4.444 1.00 79.62 143 ASN A C 1
ATOM 1165 O O . ASN A 1 143 ? -10.246 6.734 -3.488 1.00 79.62 143 ASN A O 1
ATOM 1169 N N . ASN A 1 144 ? -11.206 7.004 -5.503 1.00 80.94 144 ASN A N 1
ATOM 1170 C CA . ASN A 1 144 ? -11.721 5.638 -5.585 1.00 80.94 144 ASN A CA 1
ATOM 1171 C C . ASN A 1 144 ? -10.616 4.579 -5.479 1.00 80.94 144 ASN A C 1
ATOM 1173 O O . ASN A 1 144 ? -10.843 3.548 -4.859 1.00 80.94 144 ASN A O 1
ATOM 1177 N N . GLY A 1 145 ? -9.413 4.844 -5.999 1.00 83.25 145 GLY A N 1
ATOM 1178 C CA . GLY A 1 145 ? -8.277 3.932 -5.874 1.00 83.25 145 GLY A CA 1
ATOM 1179 C C . GLY A 1 145 ? -7.917 3.637 -4.416 1.00 83.25 145 GLY A C 1
ATOM 1180 O O . GLY A 1 145 ? -7.832 2.475 -4.028 1.00 83.25 145 GLY A O 1
ATOM 1181 N N . VAL A 1 146 ? -7.774 4.662 -3.571 1.00 86.31 146 VAL A N 1
ATOM 1182 C CA . VAL A 1 146 ? -7.471 4.464 -2.140 1.00 86.31 146 VAL A CA 1
ATOM 1183 C C . VAL A 1 146 ? -8.648 3.818 -1.405 1.00 86.31 146 VAL A C 1
ATOM 1185 O O . VAL A 1 146 ? -8.452 2.984 -0.522 1.00 86.31 146 VAL A O 1
ATOM 1188 N N . ARG A 1 147 ? -9.886 4.134 -1.805 1.00 84.38 147 ARG A N 1
ATOM 1189 C CA . ARG A 1 147 ? -11.090 3.491 -1.258 1.00 84.38 147 ARG A CA 1
ATOM 1190 C C . ARG A 1 147 ? -11.107 1.977 -1.476 1.00 84.38 147 ARG A C 1
ATOM 1192 O O . ARG A 1 147 ? -11.640 1.281 -0.619 1.00 84.38 147 ARG A O 1
ATOM 1199 N N . VAL A 1 148 ? -10.523 1.467 -2.562 1.00 87.62 148 VAL A N 1
ATOM 1200 C CA . VAL A 1 148 ? -10.367 0.019 -2.804 1.00 87.62 148 VAL A CA 1
ATOM 1201 C C . VAL A 1 148 ? -9.425 -0.619 -1.787 1.00 87.62 148 VAL A C 1
ATOM 1203 O O . VAL A 1 148 ? -9.740 -1.677 -1.250 1.00 87.62 148 VAL A O 1
ATOM 1206 N N . LEU A 1 149 ? -8.311 0.045 -1.466 1.00 90.88 149 LEU A N 1
ATOM 1207 C CA . LEU A 1 149 ? -7.387 -0.423 -0.428 1.00 90.88 149 LEU A CA 1
ATOM 1208 C C . LEU A 1 149 ? -8.094 -0.506 0.929 1.00 90.88 149 LEU A C 1
ATOM 1210 O O . LEU A 1 149 ? -7.985 -1.500 1.628 1.00 90.88 149 LEU A O 1
ATOM 1214 N N . LEU A 1 150 ? -8.902 0.493 1.283 1.00 87.94 150 LEU A N 1
ATOM 1215 C CA . LEU A 1 150 ? -9.658 0.471 2.541 1.00 87.94 150 LEU A CA 1
ATOM 1216 C C . LEU A 1 150 ? -10.608 -0.734 2.660 1.00 87.94 150 LEU A C 1
ATOM 1218 O O . LEU A 1 150 ? -10.777 -1.258 3.756 1.00 87.94 150 LEU A O 1
ATOM 1222 N N . LYS A 1 151 ? -11.203 -1.205 1.554 1.00 85.69 151 LYS A N 1
ATOM 1223 C CA . LYS A 1 151 ? -12.103 -2.376 1.565 1.00 85.69 151 LYS A CA 1
ATOM 1224 C C . LYS A 1 151 ? -11.369 -3.687 1.843 1.00 85.69 151 LYS A C 1
ATOM 1226 O O . LYS A 1 151 ? -11.944 -4.584 2.448 1.00 85.69 151 LYS A O 1
ATOM 1231 N N . LYS A 1 152 ? -10.128 -3.797 1.366 1.00 90.62 152 LYS A N 1
ATOM 1232 C CA . LYS A 1 152 ? -9.324 -5.029 1.381 1.00 90.62 152 LYS A CA 1
ATOM 1233 C C . LYS A 1 152 ? -8.315 -5.066 2.533 1.00 90.62 152 LYS A C 1
ATOM 1235 O O . LYS A 1 152 ? -7.538 -6.008 2.622 1.00 90.62 152 LYS A O 1
ATOM 1240 N N . ALA A 1 153 ? -8.283 -4.033 3.375 1.00 92.50 153 ALA A N 1
ATOM 1241 C CA . ALA A 1 153 ? -7.295 -3.919 4.436 1.00 92.50 153 ALA A CA 1
ATOM 1242 C C . ALA A 1 153 ? -7.543 -4.959 5.530 1.00 92.50 153 ALA A C 1
ATOM 1244 O O . ALA A 1 153 ? -8.631 -5.022 6.101 1.00 92.50 153 ALA A O 1
ATOM 1245 N N . GLU A 1 154 ? -6.498 -5.718 5.848 1.00 95.50 154 GLU A N 1
ATOM 1246 C CA . GLU A 1 154 ? -6.429 -6.541 7.055 1.00 95.50 154 GLU A CA 1
ATOM 1247 C C . GLU A 1 154 ? -5.926 -5.718 8.242 1.00 95.50 154 GLU A C 1
ATOM 1249 O O . GLU A 1 154 ? -6.367 -5.908 9.372 1.00 95.50 154 GLU A O 1
ATOM 1254 N N . ASN A 1 155 ? -5.031 -4.768 7.980 1.00 94.56 155 ASN A N 1
ATOM 1255 C CA . ASN A 1 155 ? -4.449 -3.895 8.985 1.00 94.56 155 ASN A CA 1
ATOM 1256 C C . ASN A 1 155 ? -4.567 -2.442 8.528 1.00 94.56 155 ASN A C 1
ATOM 1258 O O . ASN A 1 155 ? -3.990 -2.049 7.510 1.00 94.56 155 ASN A O 1
ATOM 1262 N N . LEU A 1 156 ? -5.347 -1.653 9.262 1.00 92.19 156 LEU A N 1
ATOM 1263 C CA . LEU A 1 156 ? -5.568 -0.241 8.987 1.00 92.19 156 LEU A CA 1
ATOM 1264 C C . LEU A 1 156 ? -4.978 0.596 10.114 1.00 92.19 156 LEU A C 1
ATOM 1266 O O . LEU A 1 156 ? -5.447 0.551 11.249 1.00 92.19 156 LEU A O 1
ATOM 1270 N N . TYR A 1 157 ? -3.988 1.408 9.766 1.00 90.25 157 TYR A N 1
ATOM 1271 C CA . TYR A 1 157 ? -3.384 2.377 10.663 1.00 90.25 157 TYR A CA 1
ATOM 1272 C C . TYR A 1 157 ? -3.752 3.783 10.210 1.00 90.25 157 TYR A C 1
ATOM 1274 O O . TYR A 1 157 ? -3.497 4.158 9.065 1.00 90.25 157 TYR A O 1
ATOM 1282 N N . MET A 1 158 ? -4.332 4.578 11.097 1.00 87.62 158 MET A N 1
ATOM 1283 C CA . MET A 1 158 ? -4.699 5.960 10.833 1.00 87.62 158 MET A CA 1
ATOM 1284 C C . MET A 1 158 ? -4.007 6.887 11.826 1.00 87.62 158 MET A C 1
ATOM 1286 O O . MET A 1 158 ? -4.094 6.698 13.036 1.00 87.62 158 MET A O 1
ATOM 1290 N N . ASP A 1 159 ? -3.317 7.881 11.286 1.00 85.62 159 ASP A N 1
ATOM 1291 C CA . ASP A 1 159 ? -2.520 8.860 12.016 1.00 85.62 159 ASP A CA 1
ATOM 1292 C C . ASP A 1 159 ? -2.933 10.279 11.611 1.00 85.62 159 ASP A C 1
ATOM 1294 O O . ASP A 1 159 ? -3.369 10.505 10.479 1.00 85.62 159 ASP A O 1
ATOM 1298 N N . GLU A 1 160 ? -2.789 11.230 12.529 1.00 78.94 160 GLU A N 1
ATOM 1299 C CA . GLU A 1 160 ? -3.122 12.652 12.343 1.00 78.94 160 GLU A CA 1
ATOM 1300 C C . GLU A 1 160 ? -4.503 12.907 11.721 1.00 78.94 160 GLU A C 1
ATOM 1302 O O . GLU A 1 160 ? -4.689 13.787 10.872 1.00 78.94 160 GLU A O 1
ATOM 1307 N N . VAL A 1 161 ? -5.497 12.106 12.101 1.00 71.75 161 VAL A N 1
ATOM 1308 C CA . VAL A 1 161 ? -6.790 12.118 11.419 1.00 71.75 161 VAL A CA 1
ATOM 1309 C C . VAL A 1 161 ? -7.514 13.443 11.663 1.00 71.75 161 VAL A C 1
ATOM 1311 O O . VAL A 1 161 ? -8.044 13.698 12.747 1.00 71.75 161 VAL A O 1
ATOM 1314 N N . LYS A 1 162 ? -7.593 14.290 10.627 1.00 67.75 162 LYS A N 1
ATOM 1315 C CA . LYS A 1 162 ? -8.368 15.539 10.675 1.00 67.75 162 LYS A CA 1
ATOM 1316 C C . LYS A 1 162 ? -9.834 15.305 10.301 1.00 67.75 162 LYS A C 1
ATOM 1318 O O . LYS A 1 162 ? -10.168 14.940 9.171 1.00 67.75 162 LYS A O 1
ATOM 1323 N N . GLY A 1 163 ? -10.726 15.598 11.244 1.00 56.97 163 GLY A N 1
ATOM 1324 C CA . GLY A 1 163 ? -12.178 15.581 11.063 1.00 56.97 163 GLY A CA 1
ATOM 1325 C C . GLY A 1 163 ? -12.916 14.928 12.231 1.00 56.97 163 GLY A C 1
ATOM 1326 O O . GLY A 1 163 ? -12.390 14.050 12.900 1.00 56.97 163 GLY A O 1
ATOM 1327 N N . VAL A 1 164 ? -14.162 15.355 12.454 1.00 48.06 164 VAL A N 1
ATOM 1328 C CA . VAL A 1 164 ? -14.999 14.906 13.587 1.00 48.06 164 VAL A CA 1
ATOM 1329 C C . VAL A 1 164 ? -15.432 13.442 13.475 1.00 48.06 164 VAL A C 1
ATOM 1331 O O . VAL A 1 164 ? -15.690 12.778 14.479 1.00 48.06 164 VAL A O 1
ATOM 1334 N N . LYS A 1 165 ? -15.503 12.949 12.237 1.00 60.28 165 LYS A N 1
ATOM 1335 C CA . LYS A 1 165 ? -16.056 11.650 11.864 1.00 60.28 165 LYS A CA 1
ATOM 1336 C C . LYS A 1 165 ? -15.020 10.930 11.018 1.00 60.28 165 LYS A C 1
ATOM 1338 O O . LYS A 1 165 ? -14.736 11.377 9.899 1.00 60.28 165 LYS A O 1
ATOM 1343 N N . ILE A 1 166 ? -14.429 9.879 11.576 1.00 58.34 166 ILE A N 1
ATOM 1344 C CA . ILE A 1 166 ? -13.379 9.135 10.881 1.00 58.34 166 ILE A CA 1
ATOM 1345 C C . ILE A 1 166 ? -13.985 8.263 9.779 1.00 58.34 166 ILE A C 1
ATOM 1347 O O . ILE A 1 166 ? -13.377 8.182 8.718 1.00 58.34 166 ILE A O 1
ATOM 1351 N N . LEU A 1 167 ? -15.160 7.641 9.964 1.00 55.53 167 LEU A N 1
ATOM 1352 C CA . LEU A 1 167 ? -15.575 6.542 9.079 1.00 55.53 167 LEU A CA 1
ATOM 1353 C C . LEU A 1 167 ? -17.027 6.629 8.555 1.00 55.53 167 LEU A C 1
ATOM 1355 O O . LEU A 1 167 ? -17.964 6.954 9.275 1.00 55.53 167 LEU A O 1
ATOM 1359 N N . PHE A 1 168 ? -17.092 6.352 7.244 1.00 57.50 168 PHE A N 1
ATOM 1360 C CA . PHE A 1 168 ? -18.138 6.090 6.233 1.00 57.50 168 PHE A CA 1
ATOM 1361 C C . PHE A 1 168 ? -19.605 6.405 6.506 1.00 57.50 168 PHE A C 1
ATOM 1363 O O . PHE A 1 168 ? -20.190 6.051 7.515 1.00 57.50 168 PHE A O 1
ATOM 1370 N N . HIS A 1 169 ? -20.215 6.987 5.476 1.00 49.59 169 HIS A N 1
ATOM 1371 C CA . HIS A 1 169 ? -21.656 6.964 5.274 1.00 49.59 169 HIS A CA 1
ATOM 1372 C C . HIS A 1 169 ? -22.032 5.623 4.607 1.00 49.59 169 HIS A C 1
ATOM 1374 O O . HIS A 1 169 ? -21.389 5.256 3.620 1.00 49.59 169 HIS A O 1
ATOM 1380 N N . GLU A 1 170 ? -23.055 4.915 5.108 1.00 50.88 170 GLU A N 1
ATOM 1381 C CA . GLU A 1 170 ? -23.517 3.603 4.593 1.00 50.88 170 GLU A CA 1
ATOM 1382 C C . GLU A 1 170 ? -23.908 3.624 3.105 1.00 50.88 170 GLU A C 1
ATOM 1384 O O . GLU A 1 170 ? -23.854 2.598 2.435 1.00 50.88 170 GLU A O 1
ATOM 1389 N N . SER A 1 171 ? -24.270 4.784 2.545 1.00 49.47 171 SER A N 1
ATOM 1390 C CA . SER A 1 171 ? -24.876 4.841 1.205 1.00 49.47 171 SER A CA 1
ATOM 1391 C C . SER A 1 171 ? -23.939 4.577 0.021 1.00 49.47 171 SER A C 1
ATOM 1393 O O . SER A 1 171 ? -24.409 4.664 -1.110 1.00 49.47 171 SER A O 1
ATOM 1395 N N . GLU A 1 172 ? -22.638 4.333 0.223 1.00 53.12 172 GLU A N 1
ATOM 1396 C CA . GLU A 1 172 ? -21.705 4.171 -0.905 1.00 53.12 172 GLU A CA 1
ATOM 1397 C C . GLU A 1 172 ? -21.075 2.784 -1.069 1.00 53.12 172 GLU A C 1
ATOM 1399 O O . GLU A 1 172 ? -20.580 2.533 -2.167 1.00 53.12 172 GLU A O 1
ATOM 1404 N N . VAL A 1 173 ? -21.074 1.860 -0.096 1.00 51.69 173 VAL A N 1
ATOM 1405 C CA . VAL A 1 173 ? -20.369 0.573 -0.284 1.00 51.69 173 VAL A CA 1
ATOM 1406 C C . VAL A 1 173 ? -20.844 -0.539 0.661 1.00 51.69 173 VAL A C 1
ATOM 1408 O O . VAL A 1 173 ? -20.626 -0.474 1.867 1.00 51.69 173 VAL A O 1
ATOM 1411 N N . GLU A 1 174 ? -21.335 -1.633 0.080 1.00 55.50 174 GLU A N 1
ATOM 1412 C CA . GLU A 1 174 ? -21.393 -2.948 0.730 1.00 55.50 174 GLU A CA 1
ATOM 1413 C C . GLU A 1 174 ? -19.965 -3.470 1.029 1.00 55.50 174 GLU A C 1
ATOM 1415 O O . GLU A 1 174 ? -19.079 -3.386 0.174 1.00 55.50 174 GLU A O 1
ATOM 1420 N N . ASN A 1 175 ? -19.752 -4.089 2.199 1.00 62.16 175 ASN A N 1
ATOM 1421 C CA . ASN A 1 175 ? -18.571 -4.912 2.543 1.00 62.16 175 ASN A CA 1
ATOM 1422 C C . ASN A 1 175 ? -17.248 -4.198 2.912 1.00 62.16 175 ASN A C 1
ATOM 1424 O O . ASN A 1 175 ? -16.179 -4.802 2.796 1.00 62.16 175 ASN A O 1
ATOM 1428 N N . TYR A 1 176 ? -17.262 -2.953 3.400 1.00 71.75 176 TYR A N 1
ATOM 1429 C CA . TYR A 1 176 ? -16.058 -2.408 4.051 1.00 71.75 176 TYR A CA 1
ATOM 1430 C C . TYR A 1 176 ? -15.670 -3.238 5.288 1.00 71.75 176 TYR A C 1
ATOM 1432 O O . TYR A 1 176 ? -16.531 -3.683 6.041 1.00 71.75 176 TYR A O 1
ATOM 1440 N N . TYR A 1 177 ? -14.364 -3.413 5.507 1.00 74.69 177 TYR A N 1
ATOM 1441 C CA . TYR A 1 177 ? -13.776 -3.936 6.750 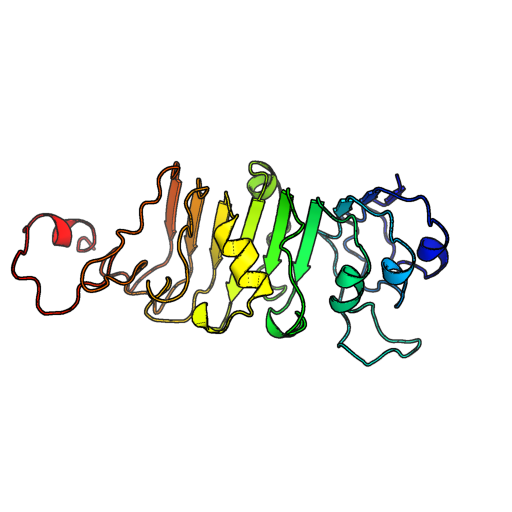1.00 74.69 177 TYR A CA 1
ATOM 1442 C C . TYR A 1 177 ? -14.112 -5.370 7.157 1.00 74.69 177 TYR A C 1
ATOM 1444 O O . TYR A 1 177 ? -13.752 -5.789 8.254 1.00 74.69 177 TYR A O 1
ATOM 1452 N N . GLN A 1 178 ? -14.697 -6.169 6.266 1.00 81.50 178 GLN A N 1
ATOM 1453 C CA . GLN A 1 178 ? -14.954 -7.587 6.542 1.00 81.50 178 GLN A CA 1
ATOM 1454 C C . GLN A 1 178 ? -13.678 -8.406 6.778 1.00 81.50 178 GLN A C 1
ATOM 1456 O O . GLN A 1 178 ? -13.732 -9.451 7.419 1.00 81.50 178 GLN A O 1
ATOM 1461 N N . GLN A 1 179 ? -12.546 -7.939 6.248 1.00 88.75 179 GLN A N 1
ATOM 1462 C CA . GLN A 1 179 ? -11.230 -8.568 6.394 1.00 88.75 179 GLN A CA 1
ATOM 1463 C C . GLN A 1 179 ? -10.371 -7.880 7.462 1.00 88.75 179 GLN A C 1
ATOM 1465 O O . GLN A 1 179 ? -9.245 -8.308 7.697 1.00 88.75 179 GLN A O 1
ATOM 1470 N N . LEU A 1 180 ? -10.874 -6.806 8.086 1.00 91.12 180 LEU A N 1
ATOM 1471 C CA . LEU A 1 180 ? -10.089 -5.990 9.001 1.00 91.12 180 LEU A CA 1
ATOM 1472 C C . LEU A 1 180 ? -9.856 -6.748 10.310 1.00 91.12 180 LEU A C 1
ATOM 1474 O O . LEU A 1 180 ? -10.804 -7.036 11.038 1.00 91.12 180 LEU A O 1
ATOM 1478 N N . LYS A 1 181 ? -8.585 -7.023 10.595 1.00 94.25 181 LYS A N 1
ATOM 1479 C CA . LYS A 1 181 ? -8.092 -7.699 11.799 1.00 94.25 181 LYS A CA 1
ATOM 1480 C C . LYS A 1 181 ? -7.516 -6.719 12.806 1.00 94.25 181 LYS A C 1
ATOM 1482 O O . LYS A 1 181 ? -7.748 -6.869 14.000 1.00 94.25 181 LYS A O 1
ATOM 1487 N N . ASN A 1 182 ? -6.823 -5.684 12.337 1.00 92.94 182 ASN A N 1
ATOM 1488 C CA . ASN A 1 182 ? -6.267 -4.652 13.204 1.00 92.94 182 ASN A CA 1
ATOM 1489 C C . ASN A 1 182 ? -6.699 -3.254 12.763 1.00 92.94 182 ASN A C 1
ATOM 1491 O O . ASN A 1 182 ? -6.548 -2.883 11.596 1.00 92.94 182 ASN A O 1
ATOM 1495 N N . LEU A 1 183 ? -7.202 -2.472 13.718 1.00 90.44 183 LEU A N 1
ATOM 1496 C CA . LEU A 1 183 ? -7.515 -1.059 13.548 1.00 90.44 183 LEU A CA 1
ATOM 1497 C C . LEU A 1 183 ? -6.740 -0.234 14.574 1.00 90.44 183 LEU A C 1
ATOM 1499 O O . LEU A 1 183 ? -7.010 -0.312 15.769 1.00 90.44 183 LEU A O 1
ATOM 1503 N N . HIS A 1 184 ? -5.814 0.595 14.101 1.00 90.00 184 HIS A N 1
ATOM 1504 C CA . HIS A 1 184 ? -5.086 1.554 14.927 1.00 90.00 184 HIS A CA 1
ATOM 1505 C C . HIS A 1 184 ? -5.455 2.972 14.521 1.00 90.00 184 HIS A C 1
ATOM 1507 O O . HIS A 1 184 ? -5.366 3.326 13.347 1.00 90.00 184 HIS A O 1
ATOM 1513 N N . ILE A 1 185 ? -5.854 3.792 15.487 1.00 87.75 185 ILE A N 1
ATOM 1514 C CA . ILE A 1 185 ? -6.184 5.200 15.277 1.00 87.75 185 ILE A CA 1
ATOM 1515 C C . ILE A 1 185 ? -5.438 6.020 16.317 1.00 87.75 185 ILE A C 1
ATOM 1517 O O . ILE A 1 185 ? -5.616 5.802 17.517 1.00 87.75 185 ILE A O 1
ATOM 1521 N N . GLN A 1 186 ? -4.642 6.980 15.853 1.00 88.12 186 GLN A N 1
ATOM 1522 C CA . GLN A 1 186 ? -3.913 7.879 16.733 1.00 88.12 186 GLN A CA 1
ATOM 1523 C C . GLN A 1 186 ? -3.900 9.338 16.281 1.00 88.12 186 GLN A C 1
ATOM 1525 O O . GLN A 1 186 ? -4.191 9.644 15.123 1.00 88.12 186 GLN A O 1
ATOM 1530 N N . ASN A 1 187 ? -3.539 10.229 17.211 1.00 86.25 187 ASN A N 1
ATOM 1531 C CA . ASN A 1 187 ? -3.327 11.662 16.971 1.00 86.25 187 ASN A CA 1
ATOM 1532 C C . ASN A 1 187 ? -4.532 12.353 16.304 1.00 86.25 187 ASN A C 1
ATOM 1534 O O . ASN A 1 187 ? -4.404 13.192 15.413 1.00 86.25 187 ASN A O 1
ATOM 1538 N N . GLY A 1 188 ? -5.737 11.972 16.719 1.00 83.12 188 GLY A N 1
ATOM 1539 C CA . GLY A 1 188 ? -6.999 12.451 16.165 1.00 83.12 188 GLY A CA 1
ATOM 1540 C C . GLY A 1 188 ? -7.619 13.538 17.031 1.00 83.12 188 GLY A C 1
ATOM 1541 O O . GLY A 1 188 ? -8.635 13.305 17.681 1.00 83.12 188 GLY A O 1
ATOM 1542 N N . GLU A 1 189 ? -7.034 14.736 17.040 1.00 82.44 189 GLU A N 1
ATOM 1543 C CA . GLU A 1 189 ? -7.464 15.816 17.942 1.00 82.44 189 GLU A CA 1
ATOM 1544 C C . GLU A 1 189 ? -8.946 16.172 17.806 1.00 82.44 189 GLU A C 1
ATOM 1546 O O . GLU A 1 189 ? -9.596 16.476 18.796 1.00 82.44 189 GLU A O 1
ATOM 1551 N N . MET A 1 190 ? -9.501 16.135 16.593 1.00 80.25 190 MET A N 1
ATOM 1552 C CA . MET A 1 190 ? -10.897 16.517 16.339 1.00 80.25 190 MET A CA 1
ATOM 1553 C C . MET A 1 190 ? -11.864 15.333 16.355 1.00 80.25 190 MET A C 1
ATOM 1555 O O . MET A 1 190 ? -13.061 15.535 16.176 1.00 80.25 190 MET A O 1
ATOM 1559 N N . VAL A 1 191 ? -11.363 14.114 16.536 1.00 80.50 191 VAL A N 1
ATOM 1560 C CA . VAL A 1 191 ? -12.146 12.887 16.410 1.00 80.50 191 VAL A CA 1
ATOM 1561 C C . VAL A 1 191 ? -13.096 12.771 17.590 1.00 80.50 191 VAL A C 1
ATOM 1563 O O . VAL A 1 191 ? -12.654 12.638 18.726 1.00 80.50 191 VAL A O 1
ATOM 1566 N N . GLN A 1 192 ? -14.399 12.772 17.309 1.00 81.62 192 GLN A N 1
ATOM 1567 C CA . GLN A 1 192 ? -15.432 12.535 18.322 1.00 81.62 192 GLN A CA 1
ATOM 1568 C C . GLN A 1 192 ? -16.039 11.144 18.208 1.00 81.62 192 GLN A C 1
ATOM 1570 O O . GLN A 1 192 ? -16.418 10.556 19.221 1.00 81.62 192 GLN A O 1
ATOM 1575 N N . TYR A 1 193 ? -16.115 10.631 16.980 1.00 78.94 193 TYR A N 1
ATOM 1576 C CA . TYR A 1 193 ? -16.745 9.360 16.662 1.00 78.94 193 TYR A CA 1
ATOM 1577 C C . TYR A 1 193 ? -15.916 8.597 15.637 1.00 78.94 193 TYR A C 1
ATOM 1579 O O . TYR A 1 193 ? -15.401 9.179 14.673 1.00 78.94 193 TYR A O 1
ATOM 1587 N N . ILE A 1 194 ? -15.817 7.285 15.836 1.00 77.19 194 ILE A N 1
ATOM 1588 C CA . ILE A 1 194 ? -15.110 6.397 14.916 1.00 77.19 194 ILE A CA 1
ATOM 1589 C C . ILE A 1 194 ? -16.023 6.058 13.736 1.00 77.19 194 ILE A C 1
ATOM 1591 O O . ILE A 1 194 ? -15.638 6.320 12.602 1.00 77.19 194 ILE A O 1
ATOM 1595 N N . LEU A 1 195 ? -17.246 5.590 13.996 1.00 75.06 195 LEU A N 1
ATOM 1596 C CA . LEU A 1 195 ? -18.274 5.226 13.015 1.00 75.06 195 LEU A CA 1
ATOM 1597 C C . LEU A 1 195 ? -19.470 6.193 13.034 1.00 75.06 195 LEU A C 1
ATOM 1599 O O . LEU A 1 195 ? -19.811 6.747 14.082 1.00 75.06 195 LEU A O 1
ATOM 1603 N N . GLU A 1 196 ? -20.144 6.345 11.892 1.00 68.56 196 GLU A N 1
ATOM 1604 C CA . GLU A 1 196 ? -21.441 7.028 11.793 1.00 68.56 196 GLU A CA 1
ATOM 1605 C C . GLU A 1 196 ? 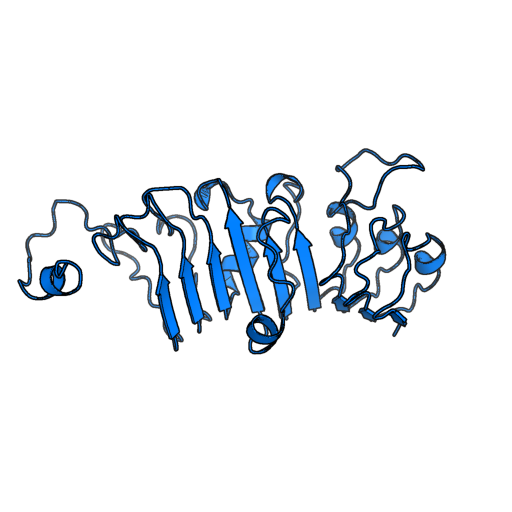-22.603 6.016 11.801 1.00 68.56 196 GLU A C 1
ATOM 1607 O O . GLU A 1 196 ? -22.564 5.031 11.071 1.00 68.56 196 GLU A O 1
ATOM 1612 N N . ASP A 1 197 ? -23.616 6.245 12.647 1.00 62.91 197 ASP A N 1
ATOM 1613 C CA . ASP A 1 197 ? -24.868 5.471 12.682 1.00 62.91 197 ASP A CA 1
ATOM 1614 C C . ASP A 1 197 ? -25.779 5.926 11.535 1.00 62.91 197 ASP A C 1
ATOM 1616 O O . ASP A 1 197 ? -26.034 7.130 11.374 1.00 62.91 197 ASP A O 1
ATOM 1620 N N . SER A 1 198 ? -26.278 4.977 10.745 1.00 58.72 198 SER A N 1
ATOM 1621 C CA . SER A 1 198 ? -27.280 5.252 9.711 1.00 58.72 198 SER A CA 1
ATOM 1622 C C . SER A 1 198 ? -28.624 4.689 10.128 1.00 58.72 198 SER A C 1
ATOM 1624 O O . SER A 1 198 ? -28.706 3.697 10.843 1.00 58.72 198 SER A O 1
ATOM 1626 N N . ASP A 1 199 ? -29.695 5.305 9.630 1.00 54.94 199 ASP A N 1
ATOM 1627 C CA . ASP A 1 199 ? -31.084 5.029 10.010 1.00 54.94 199 ASP A CA 1
ATOM 1628 C C . ASP A 1 199 ? -31.635 3.670 9.496 1.00 54.94 199 ASP A C 1
ATOM 1630 O O . ASP A 1 199 ? -32.776 3.584 9.046 1.00 54.94 199 ASP A O 1
ATOM 1634 N N . GLY A 1 200 ? -30.855 2.586 9.598 1.00 53.31 200 GLY A N 1
ATOM 1635 C CA . GLY A 1 200 ? -31.401 1.239 9.751 1.00 53.31 200 GLY A CA 1
ATOM 1636 C C . GLY A 1 200 ? -31.260 0.255 8.591 1.00 53.31 200 GLY A C 1
ATOM 1637 O O . GLY A 1 200 ? -32.220 -0.479 8.362 1.00 53.31 200 GLY A O 1
ATOM 1638 N N . VAL A 1 201 ? -30.117 0.147 7.890 1.00 49.38 201 VAL A N 1
ATOM 1639 C CA . VAL A 1 201 ? -29.974 -0.938 6.887 1.00 49.38 201 VAL A CA 1
ATOM 1640 C C . VAL A 1 201 ? -28.702 -1.786 6.989 1.00 49.38 201 VAL A C 1
ATOM 1642 O O . VAL A 1 201 ? -28.814 -2.978 6.712 1.00 49.38 201 VAL A O 1
ATOM 1645 N N . GLN A 1 202 ? -27.542 -1.310 7.457 1.00 53.12 202 GLN A N 1
ATOM 1646 C CA . GLN A 1 202 ? -26.380 -2.208 7.605 1.00 53.12 202 GLN A CA 1
ATOM 1647 C C . GLN A 1 202 ? -25.464 -1.835 8.771 1.00 53.12 202 GLN A C 1
ATOM 1649 O O . GLN A 1 202 ? -24.671 -0.905 8.707 1.00 53.12 202 GLN A O 1
ATOM 1654 N N . LYS A 1 203 ? -25.511 -2.647 9.830 1.00 59.62 203 LYS A N 1
ATOM 1655 C CA . LYS A 1 203 ? -24.556 -2.573 10.936 1.00 59.62 203 LYS A CA 1
ATOM 1656 C C . LYS A 1 203 ? -23.145 -2.826 10.392 1.00 59.62 203 LYS A C 1
ATOM 1658 O O . LYS A 1 203 ? -22.890 -3.884 9.821 1.00 59.62 203 LYS A O 1
ATOM 1663 N N . ILE A 1 204 ? -22.230 -1.871 10.571 1.00 62.81 204 ILE A N 1
ATOM 1664 C CA . ILE A 1 204 ? -20.803 -2.109 10.320 1.00 62.81 204 ILE A CA 1
ATOM 1665 C C . ILE A 1 204 ? -20.341 -3.151 11.338 1.00 62.81 204 ILE A C 1
ATOM 1667 O O . ILE A 1 204 ? -20.281 -2.885 12.539 1.00 62.81 204 ILE A O 1
ATOM 1671 N N . GLU A 1 205 ? -20.044 -4.353 10.855 1.00 66.00 205 GLU A N 1
ATOM 1672 C CA . GLU A 1 205 ? -19.531 -5.443 11.673 1.00 66.00 205 GLU A CA 1
ATOM 1673 C C . GLU A 1 205 ? -18.079 -5.710 11.299 1.00 66.00 205 GLU A C 1
ATOM 1675 O O . GLU A 1 205 ? -17.768 -6.148 10.191 1.00 66.00 205 GLU A O 1
ATOM 1680 N N . PHE A 1 206 ? -17.174 -5.461 12.244 1.00 78.06 206 PHE A N 1
ATOM 1681 C CA . PHE A 1 206 ? -15.788 -5.883 12.109 1.00 78.06 206 PHE A CA 1
ATOM 1682 C C . PHE A 1 206 ? -15.671 -7.370 12.457 1.00 78.06 206 PHE A C 1
ATOM 1684 O O . PHE A 1 206 ? -15.246 -7.744 13.547 1.00 78.06 206 PHE A O 1
ATOM 1691 N N . LEU A 1 207 ? -16.114 -8.221 11.533 1.00 80.12 207 LEU A N 1
ATOM 1692 C CA . LEU A 1 207 ? -16.273 -9.664 11.754 1.00 80.12 207 LEU A CA 1
ATOM 1693 C C . LEU A 1 207 ? -14.970 -10.387 12.118 1.00 80.12 207 LEU A C 1
ATOM 1695 O O . LEU A 1 207 ? -15.019 -11.440 12.747 1.00 80.12 207 LEU A O 1
ATOM 1699 N N . GLN A 1 208 ? -13.828 -9.841 11.698 1.00 89.75 208 GLN A N 1
ATOM 1700 C CA . GLN A 1 208 ? -12.506 -10.433 11.899 1.00 89.75 208 GLN A CA 1
ATOM 1701 C C . GLN A 1 208 ? -11.613 -9.601 12.824 1.00 89.75 208 GLN A C 1
ATOM 1703 O O . GLN A 1 208 ? -10.424 -9.884 12.897 1.00 89.75 208 GLN A O 1
ATOM 1708 N N . LEU A 1 209 ? -12.143 -8.581 13.516 1.00 90.56 209 LEU A N 1
ATOM 1709 C CA . LEU A 1 209 ? -11.302 -7.697 14.324 1.00 90.56 209 LEU A CA 1
ATOM 1710 C C . LEU A 1 209 ? -10.705 -8.447 15.510 1.00 90.56 209 LEU A C 1
ATOM 1712 O O . LEU A 1 209 ? -11.418 -8.930 16.387 1.00 90.56 209 LEU A O 1
ATOM 1716 N N . GLU A 1 210 ? -9.385 -8.486 15.543 1.00 94.00 210 GLU A N 1
ATOM 1717 C CA . GLU A 1 210 ? -8.577 -9.084 16.598 1.00 94.00 210 GLU A CA 1
ATOM 1718 C C . GLU A 1 210 ? -8.033 -8.001 17.538 1.00 94.00 210 GLU A C 1
ATOM 1720 O O . GLU A 1 210 ? -7.901 -8.227 18.739 1.00 94.00 210 GLU A O 1
ATOM 1725 N N . SER A 1 211 ? -7.753 -6.807 17.003 1.00 92.44 211 SER A N 1
ATOM 1726 C CA . SER A 1 211 ? -7.138 -5.707 17.744 1.00 92.44 211 SER A CA 1
ATOM 1727 C C . SER A 1 211 ? -7.723 -4.345 17.357 1.00 92.44 211 SER A C 1
ATOM 1729 O O . SER A 1 211 ? -7.905 -4.021 16.180 1.00 92.44 211 SER A O 1
ATOM 1731 N N . LEU A 1 212 ? -8.003 -3.536 18.381 1.00 91.12 212 LEU A N 1
ATOM 1732 C CA . LEU A 1 212 ? -8.432 -2.146 18.270 1.00 91.12 212 LEU A CA 1
ATOM 1733 C C . LEU A 1 212 ? -7.577 -1.283 19.198 1.00 91.12 212 LEU A C 1
ATOM 1735 O O . LEU A 1 212 ? -7.671 -1.406 20.420 1.00 91.12 212 LEU A O 1
ATOM 1739 N N . THR A 1 213 ? -6.818 -0.362 18.615 1.00 91.25 213 THR A N 1
ATOM 1740 C CA . THR A 1 213 ? -5.981 0.587 19.351 1.00 91.25 213 THR A CA 1
ATOM 1741 C C . THR A 1 213 ? -6.451 2.008 19.085 1.00 91.25 213 THR A C 1
ATOM 1743 O O . THR A 1 213 ? -6.514 2.454 17.940 1.00 91.25 213 THR A O 1
ATOM 1746 N N . LEU A 1 214 ? -6.770 2.726 20.162 1.00 90.00 214 LEU A N 1
ATOM 1747 C CA . LEU A 1 214 ? -7.170 4.129 20.149 1.00 90.00 214 LEU A CA 1
ATOM 1748 C C . LEU A 1 214 ? -6.201 4.908 21.039 1.00 90.00 214 LEU A C 1
ATOM 1750 O O . LEU A 1 214 ? -6.170 4.694 22.250 1.00 90.00 214 LEU A O 1
ATOM 1754 N N . GLN A 1 215 ? -5.408 5.794 20.446 1.00 90.38 215 GLN A N 1
ATOM 1755 C CA . GLN A 1 215 ? -4.346 6.519 21.140 1.00 90.38 215 GLN A CA 1
ATOM 1756 C C . GLN A 1 215 ? -4.453 8.025 20.866 1.00 90.38 215 GLN A C 1
ATOM 1758 O O . GLN A 1 215 ? -4.743 8.431 19.752 1.00 90.38 215 GLN A O 1
ATOM 1763 N N . ASP A 1 216 ? -4.232 8.877 21.868 1.00 89.69 216 ASP A N 1
ATOM 1764 C CA . ASP A 1 216 ? -4.180 10.338 21.680 1.00 89.69 216 ASP A CA 1
ATOM 1765 C C . ASP A 1 216 ? -5.406 10.915 20.928 1.00 89.69 216 ASP A C 1
ATOM 1767 O O . ASP A 1 216 ? -5.294 11.700 19.984 1.00 89.69 216 ASP A O 1
ATOM 1771 N N . LEU A 1 217 ? -6.606 10.504 21.367 1.00 88.50 217 LEU A N 1
ATOM 1772 C CA . LEU A 1 217 ? -7.912 10.968 20.872 1.00 88.50 217 LEU A CA 1
ATOM 1773 C C . LEU A 1 217 ? -8.647 11.788 21.955 1.00 88.50 217 LEU A C 1
ATOM 1775 O O . LEU A 1 217 ? -9.591 11.292 22.574 1.00 88.50 217 LEU A O 1
ATOM 1779 N N . PRO A 1 218 ? -8.225 13.034 22.241 1.00 88.44 218 PRO A N 1
ATOM 1780 C CA . PRO A 1 218 ? -8.692 13.792 23.408 1.00 88.44 218 PRO A CA 1
ATOM 1781 C C . PRO A 1 218 ? -10.180 14.168 23.370 1.00 88.44 218 PRO A C 1
ATOM 1783 O O . PRO A 1 218 ? -10.763 14.415 24.423 1.00 88.44 218 PRO A O 1
ATOM 1786 N N . ASN A 1 219 ? -10.791 14.216 22.182 1.00 87.62 219 ASN A N 1
ATOM 1787 C CA . ASN A 1 219 ? -12.195 14.583 21.988 1.00 87.62 219 ASN A CA 1
ATOM 1788 C C . ASN A 1 219 ? -13.107 13.384 21.683 1.00 87.62 219 ASN A C 1
ATOM 1790 O O . ASN A 1 219 ? -14.269 13.594 21.335 1.00 87.62 219 ASN A O 1
ATOM 1794 N N . LEU A 1 220 ? -12.613 12.145 21.812 1.00 86.94 220 LEU A N 1
ATOM 1795 C CA . LEU A 1 220 ? -13.404 10.950 21.521 1.00 86.94 220 LEU A CA 1
ATOM 1796 C C . LEU A 1 220 ? -14.564 10.817 22.518 1.00 86.94 220 LEU A C 1
ATOM 1798 O O . LEU A 1 220 ? -14.353 10.695 23.722 1.00 86.94 220 LEU A O 1
ATOM 1802 N N . ILE A 1 221 ? -15.795 10.814 22.004 1.00 85.62 221 ILE A N 1
ATOM 1803 C CA . ILE A 1 221 ? -17.024 10.718 22.803 1.00 85.62 221 ILE A CA 1
ATOM 1804 C C . ILE A 1 221 ? -17.515 9.274 22.850 1.00 85.62 221 ILE A C 1
ATOM 1806 O O . ILE A 1 221 ? -17.854 8.756 23.914 1.00 85.62 221 ILE A O 1
ATOM 1810 N N . SER A 1 222 ? -17.592 8.627 21.690 1.00 79.75 222 SER A N 1
ATOM 1811 C CA . SER A 1 222 ? -18.017 7.238 21.577 1.00 79.75 222 SER A CA 1
ATOM 1812 C C . SER A 1 222 ? -17.461 6.608 20.307 1.00 79.75 222 SER A C 1
ATOM 1814 O O . SER A 1 222 ? -16.955 7.276 19.405 1.00 79.75 222 SER A O 1
ATOM 1816 N N . PHE A 1 223 ? -17.594 5.290 20.215 1.00 76.44 223 PHE A N 1
ATOM 1817 C CA . PHE A 1 223 ? -17.218 4.573 19.009 1.00 76.44 223 PHE A CA 1
ATOM 1818 C C . PHE A 1 223 ? -18.165 4.873 17.832 1.00 76.44 223 PHE A C 1
ATOM 1820 O O . PHE A 1 223 ? -17.691 5.062 16.718 1.00 76.44 223 PHE A O 1
ATOM 1827 N N . CYS A 1 224 ? -19.475 5.008 18.069 1.00 74.44 224 CYS A N 1
ATOM 1828 C CA . CYS A 1 224 ? -20.477 5.304 17.034 1.00 74.44 224 CYS A CA 1
ATOM 1829 C C . CYS A 1 224 ? -21.262 6.587 17.348 1.00 74.44 224 CYS A C 1
ATOM 1831 O O . CYS A 1 224 ? -21.802 6.716 18.452 1.00 74.44 224 CYS A O 1
ATOM 1833 N N . SER A 1 225 ? -21.404 7.500 16.381 1.00 73.06 225 SER A N 1
ATOM 1834 C CA . SER A 1 225 ? -22.302 8.655 16.522 1.00 73.06 225 SER A CA 1
ATOM 1835 C C . SER A 1 225 ? -23.754 8.226 16.353 1.00 73.06 225 SER A C 1
ATOM 1837 O O . SER A 1 225 ? -24.117 7.859 15.246 1.00 73.06 225 SER A O 1
ATOM 1839 N N . ARG A 1 226 ? -24.604 8.333 17.377 1.00 65.69 226 ARG A N 1
ATOM 1840 C CA . ARG A 1 226 ? -26.059 8.161 17.207 1.00 65.69 226 ARG A CA 1
ATOM 1841 C C . ARG A 1 226 ? -26.685 9.440 16.657 1.00 65.69 226 ARG A C 1
ATOM 1843 O O . ARG A 1 226 ? -26.324 10.530 17.101 1.00 65.69 226 ARG A O 1
ATOM 1850 N N . LYS A 1 227 ? -27.661 9.326 15.753 1.00 57.69 227 LYS A N 1
ATOM 1851 C CA . LYS A 1 227 ? -28.551 10.458 15.454 1.00 57.69 227 LYS A CA 1
ATOM 1852 C C . LYS A 1 227 ? -29.539 10.650 16.606 1.00 57.69 227 LYS A C 1
ATOM 1854 O O . LYS A 1 227 ? -30.112 9.686 17.114 1.00 57.69 227 LYS A O 1
ATOM 1859 N N . GLU A 1 228 ? -29.728 11.897 17.030 1.00 47.62 228 GLU A N 1
ATOM 1860 C CA . GLU A 1 228 ? -30.718 12.273 18.044 1.00 47.62 228 GLU A CA 1
ATOM 1861 C C . GLU A 1 228 ? -32.128 11.901 17.548 1.00 47.62 228 GLU A C 1
ATOM 1863 O O . GLU A 1 228 ? -32.702 12.565 16.689 1.00 47.62 228 GLU A O 1
ATOM 1868 N N . GLY A 1 229 ? -32.654 10.784 18.056 1.00 49.66 229 GLY A N 1
ATOM 1869 C CA . GLY A 1 229 ? -33.947 10.215 17.664 1.00 49.66 229 GLY A CA 1
ATOM 1870 C C . GLY A 1 229 ? -34.181 8.789 18.180 1.00 49.66 229 GLY A C 1
ATOM 1871 O O . GLY A 1 229 ? -35.328 8.405 18.407 1.00 49.66 229 GLY A O 1
ATOM 1872 N N . SER A 1 230 ? -33.120 8.015 18.449 1.00 45.16 230 SER A N 1
ATOM 1873 C CA . SER A 1 230 ? -33.240 6.678 19.048 1.00 45.16 230 SER A CA 1
ATOM 1874 C C . SER A 1 230 ? -33.370 6.755 20.576 1.00 45.16 230 SER A C 1
ATOM 1876 O O . SER A 1 230 ? -32.425 6.989 21.332 1.00 45.16 230 SER A O 1
ATOM 1878 N N . THR A 1 231 ? -34.596 6.581 21.060 1.00 42.53 231 THR A N 1
ATOM 1879 C CA . THR A 1 231 ? -34.933 6.545 22.487 1.00 42.53 231 THR A CA 1
ATOM 1880 C C . THR A 1 231 ? -34.568 5.193 23.107 1.00 42.53 231 THR A C 1
ATOM 1882 O O . THR A 1 231 ? -35.426 4.363 23.372 1.00 42.53 231 THR A O 1
ATOM 1885 N N . SER A 1 232 ? -33.283 4.969 23.391 1.00 43.06 232 SER A N 1
ATOM 1886 C CA . SER A 1 232 ? -32.861 3.982 24.399 1.00 43.06 232 SER A CA 1
ATOM 1887 C C . SER A 1 232 ? -31.434 4.262 24.870 1.00 43.06 232 SER A C 1
ATOM 1889 O O . SER A 1 232 ? -30.449 3.824 24.270 1.00 43.06 232 SER A O 1
ATOM 1891 N N . ILE A 1 233 ? -31.310 5.016 25.961 1.00 43.81 233 ILE A N 1
ATOM 1892 C CA . ILE A 1 233 ? -30.041 5.176 26.673 1.00 43.81 233 ILE A CA 1
ATOM 1893 C C . ILE A 1 233 ? -29.912 3.992 27.634 1.00 43.81 233 ILE A C 1
ATOM 1895 O O . ILE A 1 233 ? -30.652 3.909 28.613 1.00 43.81 233 ILE A O 1
ATOM 1899 N N . SER A 1 234 ? -28.965 3.087 27.375 1.00 40.94 234 SER A N 1
ATOM 1900 C CA . SER A 1 234 ? -28.423 2.227 28.428 1.00 40.94 234 SER A CA 1
ATOM 1901 C C . SER A 1 234 ? -27.398 3.051 29.220 1.00 40.94 234 SER A C 1
ATOM 1903 O O . SER A 1 234 ? -26.458 3.572 28.615 1.00 40.94 234 SER A O 1
ATOM 1905 N N . PRO A 1 235 ? -27.518 3.178 30.555 1.00 39.16 235 PRO A N 1
ATOM 1906 C CA . PRO A 1 235 ? -26.558 3.919 31.381 1.00 39.16 235 PRO A CA 1
ATOM 1907 C C . PRO A 1 235 ? -25.111 3.393 31.316 1.00 39.16 235 PRO A C 1
ATOM 1909 O O . PRO A 1 235 ? -24.203 4.052 31.814 1.00 39.16 235 PRO A O 1
ATOM 1912 N N . GLN A 1 236 ? -24.882 2.216 30.724 1.00 42.72 236 GLN A N 1
ATOM 1913 C CA . GLN A 1 236 ? -23.580 1.547 30.710 1.00 42.72 236 GLN A CA 1
ATOM 1914 C C . GLN A 1 236 ? -22.633 2.036 29.595 1.00 42.72 236 GLN A C 1
ATOM 1916 O O . GLN A 1 236 ? -21.422 1.953 29.767 1.00 42.72 236 GLN A O 1
ATOM 1921 N N . GLU A 1 237 ? -23.133 2.602 28.490 1.00 41.84 237 GLU A N 1
ATOM 1922 C CA . GLU A 1 237 ? -22.286 2.984 27.336 1.00 41.84 237 GLU A CA 1
ATOM 1923 C C . GLU A 1 237 ? -21.523 4.305 27.541 1.00 41.84 237 GLU A C 1
ATOM 1925 O O . GLU A 1 237 ? -20.454 4.508 26.971 1.00 41.84 237 GLU A O 1
ATOM 1930 N N . ILE A 1 238 ? -22.026 5.194 28.403 1.00 42.56 238 ILE A N 1
ATOM 1931 C CA . ILE A 1 238 ? -21.399 6.496 28.704 1.00 42.56 238 ILE A CA 1
ATOM 1932 C C . ILE A 1 238 ? -20.186 6.331 29.645 1.00 42.56 238 ILE A C 1
ATOM 1934 O O . ILE A 1 238 ? -19.324 7.208 29.723 1.00 42.56 238 ILE A O 1
ATOM 1938 N N . ALA A 1 239 ? -20.096 5.205 30.358 1.00 37.97 239 ALA A N 1
ATOM 1939 C CA . ALA A 1 239 ? -19.101 4.984 31.405 1.00 37.97 239 ALA A CA 1
ATOM 1940 C C . ALA A 1 239 ? -17.693 4.634 30.883 1.00 37.97 239 ALA A C 1
ATOM 1942 O O . ALA A 1 239 ? -16.731 4.782 31.630 1.00 37.97 239 ALA A O 1
ATOM 1943 N N . LEU A 1 240 ? -17.547 4.218 29.618 1.00 44.88 240 LEU A N 1
ATOM 1944 C CA . LEU A 1 240 ? -16.256 3.792 29.053 1.00 44.88 240 LEU A CA 1
ATOM 1945 C C . LEU A 1 240 ? -15.271 4.946 28.794 1.00 44.88 240 LEU A C 1
ATOM 1947 O O . LEU A 1 240 ? -14.067 4.719 28.813 1.00 44.88 240 LEU A O 1
ATOM 1951 N N . PHE A 1 241 ? -15.760 6.174 28.590 1.00 45.25 241 PHE A N 1
ATOM 1952 C CA . PHE A 1 241 ? -14.927 7.306 28.145 1.00 45.25 241 PHE A CA 1
ATOM 1953 C C . PHE A 1 241 ? -14.928 8.514 29.097 1.00 45.25 241 PHE A C 1
ATOM 1955 O O . PHE A 1 241 ? -14.255 9.506 28.833 1.00 45.25 241 PHE A O 1
ATOM 1962 N N . LYS A 1 242 ? -15.656 8.455 30.223 1.00 34.53 242 LYS A N 1
ATOM 1963 C CA . LYS A 1 242 ? -15.799 9.577 31.177 1.00 34.53 242 LYS A CA 1
ATOM 1964 C C . LYS A 1 242 ? -14.981 9.449 32.469 1.00 34.53 242 LYS A C 1
ATOM 1966 O O . LYS A 1 242 ? -15.355 10.044 33.475 1.00 34.53 242 LYS A O 1
ATOM 1971 N N . GLN A 1 243 ? -13.875 8.710 32.471 1.00 38.62 243 GLN A N 1
ATOM 1972 C CA . GLN A 1 243 ? -12.931 8.753 33.594 1.00 38.62 243 GLN A CA 1
ATOM 1973 C C . GLN A 1 243 ? -11.610 9.398 33.173 1.00 38.62 243 GLN A C 1
ATOM 1975 O O . GLN A 1 243 ? -10.695 8.731 32.696 1.00 38.62 243 GLN A O 1
ATOM 1980 N N . LYS A 1 244 ? -11.535 10.713 33.386 1.00 36.91 244 LYS A N 1
ATOM 1981 C CA . LYS A 1 244 ? -10.316 11.435 33.746 1.00 36.91 244 LYS A CA 1
ATOM 1982 C C . LYS A 1 244 ? -10.667 12.474 34.800 1.00 36.91 244 LYS A C 1
ATOM 1984 O O . LYS A 1 244 ? -11.727 13.118 34.638 1.00 36.91 244 LYS A O 1
#

InterPro domains:
  IPR032675 Leucine-rich repeat domain superfamily [G3DSA:3.80.10.10] (1-239)
  IPR050905 Plant disease resistance NBS-LRR [PTHR33463] (19-226)

Secondary structure (DSSP, 8-state):
-EE--S---SEE-GGGGG-TT--EEE-TT-TT--EE-TTTGGG-TT--EEE--SS---PBPTT---TTPPPBGGGGGG-TT--EEEEEES-GGGS-TT---TT-SEEEEEES-GGG--S--GGGGGSSEEEEEE-SS-GGGS-HHHHHHHHH-SEEEEES--SSEEE--GGG-TTTTTT--EEEEE--TT--EEEE--SSS-----TT--EEEEES-TT--EEEE--TT-----TTGGGGS---

Sequence (244 aa):
MLTIRRSDIDILPKEIGQLTKLKRLSLRSCYKLRRISPGVFCKLSRLEELYVNETSVEWGEEGHSSQESNSSLAELNALSCLTALEIQIPNAKIIPKGFSFEKLQTYIIFIGESSHWDWDWDWAREYSSTLKLSLQTNIRFLNNGVRVLLKKAENLYMDEVKGVKILFHESEVENYYQQLKNLHIQNGEMVQYILEDSDGVQKIEFLQLESLTLQDLPNLISFCSRKEGSTSISPQEIALFKQK

Radius of gyration: 20.03 Å; chains: 1; bounding box: 58×28×54 Å

Organism: Gossypium davidsonii (NCBI:txid34287)

pLDDT: mean 81.07, std 16.63, range [34.53, 98.62]

Foldseek 3Di:
DDADALDQDQEADLCLLVPQCDQEYHPYLNANHAAYFACSLLSNLNHAEYHDANYNHDAFAPPDHDRPTGYAPVSPVSNNNHAEEEDEAAALVSQDLPDAPLNHPFYAYEHHHPVPDDSDCPVVVVDRQEYEDEDPDAPVPHHPRVVSSQQNHQEYHYHLHDDQERDDDPPPDDRGQCNHAYDHYENYANHAEDEEDDDDDDDPDNPRHNYYHYYHHPNHQAHYDDDPPDPDDDVPRRPPPPDD